Protein AF-A0A9Q1D7H6-F1 (afdb_monomer)

Radius of gyration: 48.76 Å; Cα contacts (8 Å, |Δi|>4): 47; chains: 1; bounding box: 102×79×126 Å

Secondary structure (DSSP, 8-state):
-HHHHHHHHTS-HHHHHHHHH-HHHHHHHHHTSHHHHHHHHHHHHHHHHHHHHHHHHHHHHHHHHHHHHHHHHHHHHHHHHHHHHHHHHHHHHHHH-HHHHHHHHHHHHHHHHHHHHHHHHHHHHHHTT-S-HHHHHHHHHHHHHHHHHHHHHHHHHHHHHS---------------------------------PPPPPPPPPPPPPP---------------------

Solvent-accessible surface area (backbone atoms only — not comparable to full-atom values): 14511 Å² total; per-residue (Å²): 113,69,70,58,57,55,59,59,70,74,54,52,74,68,57,52,52,51,43,71,75,32,64,66,62,43,52,48,56,52,57,72,28,71,72,47,42,52,52,52,51,52,49,52,53,51,51,53,51,52,49,53,51,51,54,52,51,61,66,45,43,64,58,52,52,51,53,52,50,52,52,54,49,52,52,48,56,50,48,56,50,49,53,53,49,52,53,51,46,53,54,45,46,69,73,60,31,66,69,56,53,54,47,49,50,53,52,50,47,53,57,28,53,52,40,48,52,51,47,49,53,52,50,52,37,40,75,74,64,77,45,59,67,75,62,46,54,55,53,47,53,54,46,48,52,51,27,54,53,40,49,55,49,51,55,52,52,48,61,72,67,46,74,84,77,72,84,77,74,72,85,75,80,76,86,82,82,85,80,92,87,85,89,83,86,89,80,82,85,84,89,82,89,86,84,85,85,83,82,86,85,79,81,86,79,86,82,82,90,78,83,90,86,87,85,82,87,86,90,91,83,87,85,88,81,89,86,82,87,132

Structure (mmCIF, N/CA/C/O backbone):
data_AF-A0A9Q1D7H6-F1
#
_entry.id   AF-A0A9Q1D7H6-F1
#
loop_
_atom_site.group_PDB
_atom_site.id
_atom_site.type_symbol
_atom_site.label_atom_id
_atom_site.label_alt_id
_atom_site.label_comp_id
_atom_site.label_asym_id
_atom_site.label_entity_id
_atom_site.label_seq_id
_atom_site.pdbx_PDB_ins_code
_atom_site.Cartn_x
_atom_site.Cartn_y
_atom_site.Cartn_z
_atom_site.occupancy
_atom_site.B_iso_or_equiv
_atom_site.auth_seq_id
_atom_site.auth_comp_id
_atom_site.auth_asym_id
_atom_site.auth_atom_id
_atom_site.pdbx_PDB_model_num
ATOM 1 N N . MET A 1 1 ? -43.586 -18.735 53.194 1.00 56.97 1 MET A N 1
ATOM 2 C CA . MET A 1 1 ? -45.020 -18.835 53.540 1.00 56.97 1 MET A CA 1
ATOM 3 C C . MET A 1 1 ? -45.289 -19.324 54.967 1.00 56.97 1 MET A C 1
ATOM 5 O O . MET A 1 1 ? -45.985 -18.596 55.661 1.00 56.97 1 MET A O 1
ATOM 9 N N . SER A 1 2 ? -44.790 -20.487 55.436 1.00 63.41 2 SER A N 1
ATOM 10 C CA . SER A 1 2 ? -45.187 -21.058 56.757 1.00 63.41 2 SER A CA 1
ATOM 11 C C . SER A 1 2 ? -45.073 -20.061 57.922 1.00 63.41 2 SER A C 1
ATOM 13 O O . SER A 1 2 ? -46.044 -19.832 58.640 1.00 63.41 2 SER A O 1
ATOM 15 N N . GLY A 1 3 ? -43.933 -19.366 58.025 1.00 72.31 3 GLY A N 1
ATOM 16 C CA . GLY A 1 3 ? -43.673 -18.414 59.108 1.00 72.31 3 GLY A CA 1
ATOM 17 C C . GLY A 1 3 ? -44.622 -17.208 59.157 1.00 72.31 3 GLY A C 1
ATOM 18 O O . GLY A 1 3 ? -44.849 -16.664 60.232 1.00 72.31 3 GLY A O 1
ATOM 19 N N . PHE A 1 4 ? -45.231 -16.798 58.036 1.00 80.88 4 PHE A N 1
ATOM 20 C CA . PHE A 1 4 ? -46.226 -15.714 58.039 1.00 80.88 4 PHE A CA 1
ATOM 21 C C . PHE A 1 4 ? -47.557 -16.187 58.635 1.00 80.88 4 PHE A C 1
ATOM 23 O O . PHE A 1 4 ? -48.146 -15.501 59.468 1.00 80.88 4 PHE A O 1
ATOM 30 N N . THR A 1 5 ? -48.002 -17.390 58.262 1.00 81.06 5 THR A N 1
ATOM 31 C CA . THR A 1 5 ? -49.218 -18.009 58.807 1.00 81.06 5 THR A CA 1
ATOM 32 C C . THR A 1 5 ? -49.065 -18.325 60.297 1.00 81.06 5 THR A C 1
ATOM 34 O O . THR A 1 5 ? -49.980 -18.054 61.071 1.00 81.06 5 THR A O 1
ATOM 37 N N . GLU A 1 6 ? -47.895 -18.810 60.722 1.00 82.75 6 GLU A N 1
ATOM 38 C CA . GLU A 1 6 ? -47.560 -19.015 62.138 1.00 82.75 6 GLU A CA 1
ATOM 39 C C . GLU A 1 6 ? -47.593 -17.694 62.925 1.00 82.75 6 GLU A C 1
ATOM 41 O O . GLU A 1 6 ? -48.264 -17.615 63.957 1.00 82.75 6 GLU A O 1
ATOM 46 N N . LYS A 1 7 ? -46.969 -16.625 62.402 1.00 82.00 7 LYS A N 1
ATOM 47 C CA . LYS A 1 7 ? -46.981 -15.286 63.019 1.00 82.00 7 LYS A CA 1
ATOM 48 C C . LYS A 1 7 ? -48.420 -14.770 63.180 1.00 82.00 7 LYS A C 1
ATOM 50 O O . LYS A 1 7 ? -48.791 -14.363 64.280 1.00 82.00 7 LYS A O 1
ATOM 55 N N . LEU A 1 8 ? -49.263 -14.890 62.146 1.00 84.38 8 LEU A N 1
ATOM 56 C CA . LEU A 1 8 ? -50.688 -14.523 62.202 1.00 84.38 8 LEU A CA 1
ATOM 57 C C . LEU A 1 8 ? -51.498 -15.365 63.203 1.00 84.38 8 LEU A C 1
ATOM 59 O O . LEU A 1 8 ? -52.359 -14.824 63.892 1.00 84.38 8 LEU A O 1
ATOM 63 N N . SER A 1 9 ? -51.203 -16.662 63.333 1.00 84.56 9 SER A N 1
ATOM 64 C CA . SER A 1 9 ? -51.926 -17.570 64.239 1.00 84.56 9 SER A CA 1
ATOM 65 C C . SER A 1 9 ? -51.729 -17.279 65.734 1.00 84.56 9 SER A C 1
ATOM 67 O O . SER A 1 9 ? -52.469 -17.808 66.560 1.00 84.56 9 SER A O 1
ATOM 69 N N . SER A 1 10 ? -50.759 -16.426 66.088 1.00 85.56 10 SER A N 1
ATOM 70 C CA . SER A 1 10 ? -50.497 -16.020 67.476 1.00 85.56 10 SER A CA 1
ATOM 71 C C . SER A 1 10 ? -51.302 -14.797 67.947 1.00 85.56 10 SER A C 1
ATOM 73 O O . SER A 1 10 ? -51.284 -14.481 69.137 1.00 85.56 10 SER A O 1
ATOM 75 N N . TYR A 1 11 ? -52.029 -14.121 67.048 1.00 87.19 11 TYR A N 1
ATOM 76 C CA . TYR A 1 11 ? -52.842 -12.945 67.374 1.00 87.19 11 TYR A CA 1
ATOM 77 C C . TYR A 1 11 ? -54.275 -13.301 67.798 1.00 87.19 11 TYR A C 1
ATOM 79 O O . TYR A 1 11 ? -54.864 -14.290 67.363 1.00 87.19 11 TYR A O 1
ATOM 87 N N . THR A 1 12 ? -54.870 -12.451 68.636 1.00 88.81 12 THR A N 1
ATOM 88 C CA . THR A 1 12 ? -56.282 -12.568 69.043 1.00 88.81 12 THR A CA 1
ATOM 89 C C . THR A 1 12 ? -57.233 -11.951 68.010 1.00 88.81 12 THR A C 1
ATOM 91 O O . THR A 1 12 ? -56.849 -11.074 67.241 1.00 88.81 12 THR A O 1
ATOM 94 N N . MET A 1 13 ? -58.505 -12.372 68.005 1.00 84.44 13 MET A N 1
ATOM 95 C CA . MET A 1 13 ? -59.513 -11.943 67.015 1.00 84.44 13 MET A CA 1
ATOM 96 C C . MET A 1 13 ? -59.679 -10.414 66.912 1.00 84.44 13 MET A C 1
ATOM 98 O O . MET A 1 13 ? -59.884 -9.881 65.826 1.00 84.44 13 MET A O 1
ATOM 102 N N . THR A 1 14 ? -59.560 -9.691 68.029 1.00 85.06 14 THR A N 1
ATOM 103 C CA . THR A 1 14 ? -59.600 -8.220 68.054 1.00 85.06 14 THR A CA 1
ATOM 104 C C . THR A 1 14 ? -58.369 -7.594 67.400 1.00 85.06 14 THR A C 1
ATOM 106 O O . THR A 1 14 ? -58.517 -6.641 66.645 1.00 85.06 14 THR A O 1
ATOM 109 N N . GLN A 1 15 ? -57.179 -8.158 67.624 1.00 83.50 15 GLN A N 1
ATOM 110 C CA . GLN A 1 15 ? -55.937 -7.715 66.978 1.00 83.50 15 GLN A CA 1
ATOM 111 C C . GLN A 1 15 ? -55.924 -8.039 65.480 1.00 83.50 15 GLN A C 1
ATOM 113 O O . GLN A 1 15 ? -55.402 -7.258 64.698 1.00 83.50 15 GLN A O 1
ATOM 118 N N . LEU A 1 16 ? -56.516 -9.165 65.069 1.00 84.75 16 LEU A N 1
ATOM 119 C CA . LEU A 1 16 ? -56.667 -9.531 63.656 1.00 84.75 16 LEU A CA 1
ATOM 120 C C . LEU A 1 16 ? -57.622 -8.588 62.912 1.00 84.75 16 LEU A C 1
ATOM 122 O O . LEU A 1 16 ? -57.312 -8.203 61.791 1.00 84.75 16 LEU A O 1
ATOM 126 N N . ASN A 1 17 ? -58.730 -8.172 63.537 1.00 84.38 17 ASN A N 1
ATOM 127 C CA . ASN A 1 17 ? -59.609 -7.139 62.976 1.00 84.38 17 ASN A CA 1
ATOM 128 C C . ASN A 1 17 ? -58.909 -5.770 62.909 1.00 84.38 17 ASN A C 1
ATOM 130 O O . ASN A 1 17 ? -58.996 -5.100 61.887 1.00 84.38 17 ASN A O 1
ATOM 134 N N . GLU A 1 18 ? -58.162 -5.379 63.948 1.00 85.88 18 GLU A N 1
ATOM 135 C CA . GLU A 1 18 ? -57.354 -4.148 63.935 1.00 85.88 18 GLU A CA 1
ATOM 136 C C . GLU A 1 18 ? -56.317 -4.161 62.796 1.00 85.88 18 GLU A C 1
ATOM 138 O O . GLU A 1 18 ? -56.136 -3.161 62.110 1.00 85.88 18 GLU A O 1
ATOM 143 N N . LEU A 1 19 ? -55.683 -5.311 62.540 1.00 84.62 19 LEU A N 1
ATOM 144 C CA . LEU A 1 19 ? -54.737 -5.499 61.436 1.00 84.62 19 LEU A CA 1
ATOM 145 C C . LEU A 1 19 ? -55.391 -5.462 60.043 1.00 84.62 19 LEU A C 1
ATOM 147 O O . LEU A 1 19 ? -54.693 -5.312 59.043 1.00 84.62 19 LEU A O 1
ATOM 151 N N . LEU A 1 20 ? -56.711 -5.649 59.979 1.00 84.44 20 LEU A N 1
ATOM 152 C CA . LEU A 1 20 ? -57.507 -5.607 58.753 1.00 84.44 20 LEU A CA 1
ATOM 153 C C . LEU A 1 20 ? -57.969 -4.182 58.417 1.00 84.44 20 LEU A C 1
ATOM 155 O O . LEU A 1 20 ? -58.195 -3.878 57.249 1.00 84.44 20 LEU A O 1
ATOM 159 N N . GLU A 1 21 ? -58.092 -3.318 59.430 1.00 89.19 21 GLU A N 1
ATOM 160 C CA . GLU A 1 21 ? -58.404 -1.890 59.279 1.00 89.19 21 GLU A CA 1
ATOM 161 C C . GLU A 1 21 ? -57.143 -1.002 59.182 1.00 89.19 21 GLU A C 1
ATOM 163 O O . GLU A 1 21 ? -57.229 0.128 58.705 1.00 89.19 21 GLU A O 1
ATOM 168 N N . ASP A 1 22 ? -55.968 -1.507 59.582 1.00 88.62 22 ASP A N 1
ATOM 169 C CA . ASP A 1 22 ? -54.685 -0.787 59.580 1.00 88.62 22 ASP A CA 1
ATOM 170 C C . ASP A 1 22 ? -53.664 -1.422 58.610 1.00 88.62 22 ASP A C 1
ATOM 172 O O . ASP A 1 22 ? -52.868 -2.305 58.954 1.00 88.62 22 ASP A O 1
ATOM 176 N N . GLU A 1 23 ? -53.683 -0.942 57.364 1.00 86.44 23 GLU A N 1
ATOM 177 C CA . GLU A 1 23 ? -52.820 -1.433 56.282 1.00 86.44 23 GLU A CA 1
ATOM 178 C C . GLU A 1 23 ? -51.322 -1.139 56.525 1.00 86.44 23 GLU A C 1
ATOM 180 O O . GLU A 1 23 ? -50.456 -1.872 56.034 1.00 86.44 23 GLU A O 1
ATOM 185 N N . GLU A 1 24 ? -50.980 -0.119 57.324 1.00 90.06 24 GLU A N 1
ATOM 186 C CA . GLU A 1 24 ? -49.589 0.190 57.682 1.00 90.06 24 GLU A CA 1
ATOM 187 C C . GLU A 1 24 ? -49.018 -0.856 58.650 1.00 90.06 24 GLU A C 1
ATOM 189 O O . GLU A 1 24 ? -47.899 -1.343 58.446 1.00 90.06 24 GLU A O 1
ATOM 194 N N . LYS A 1 25 ? -49.792 -1.276 59.663 1.00 85.12 25 LYS A N 1
ATOM 195 C CA . LYS A 1 25 ? -49.409 -2.388 60.554 1.00 85.12 25 LYS A CA 1
ATOM 196 C C . LYS A 1 25 ? -49.232 -3.694 59.784 1.00 85.12 25 LYS A C 1
ATOM 198 O O . LYS A 1 25 ? -48.261 -4.414 60.035 1.00 85.12 25 LYS A O 1
ATOM 203 N N . LEU A 1 26 ? -50.120 -3.989 58.832 1.00 86.56 26 LEU A N 1
ATOM 204 C CA . LEU A 1 26 ? -50.012 -5.181 57.989 1.00 86.56 26 LEU A CA 1
ATOM 205 C C . LEU A 1 26 ? -48.732 -5.152 57.134 1.00 86.56 26 LEU A C 1
ATOM 207 O O . LEU A 1 26 ? -47.951 -6.106 57.164 1.00 86.56 26 LEU A O 1
ATOM 211 N N . ASN A 1 27 ? -48.466 -4.038 56.440 1.00 87.50 27 ASN A N 1
ATOM 212 C CA . ASN A 1 27 ? -47.240 -3.850 55.654 1.00 87.50 27 ASN A CA 1
ATOM 213 C C . ASN A 1 27 ? -45.974 -3.977 56.510 1.00 87.50 27 ASN A C 1
ATOM 215 O O . ASN A 1 27 ? -44.999 -4.596 56.081 1.00 87.50 27 ASN A O 1
ATOM 219 N N . LYS A 1 28 ? -45.990 -3.454 57.739 1.00 87.44 28 LYS A N 1
ATOM 220 C CA . LYS A 1 28 ? -44.866 -3.573 58.673 1.00 87.44 28 LYS A CA 1
ATOM 221 C C . LYS A 1 28 ? -44.579 -5.028 59.052 1.00 87.44 28 LYS A C 1
ATOM 223 O O . LYS A 1 28 ? -43.431 -5.453 58.989 1.00 87.44 28 LYS A O 1
ATOM 228 N N . ILE A 1 29 ? -45.607 -5.830 59.345 1.00 86.00 29 ILE A N 1
ATOM 229 C CA . ILE A 1 29 ? -45.440 -7.265 59.647 1.00 86.00 29 ILE A CA 1
ATOM 230 C C . ILE A 1 29 ? -44.879 -8.043 58.445 1.00 86.00 29 ILE A C 1
ATOM 232 O O . ILE A 1 29 ? -44.109 -8.987 58.651 1.00 86.00 29 ILE A O 1
ATOM 236 N N . VAL A 1 30 ? -45.232 -7.639 57.218 1.00 87.31 30 VAL A N 1
ATOM 237 C CA . VAL A 1 30 ? -44.703 -8.202 55.963 1.00 87.31 30 VAL A CA 1
ATOM 238 C C . VAL A 1 30 ? -43.252 -7.772 55.705 1.00 87.31 30 VAL A C 1
ATOM 240 O O . VAL A 1 30 ? -42.459 -8.602 55.266 1.00 87.31 30 VAL A O 1
ATOM 243 N N . GLN A 1 31 ? -42.863 -6.528 56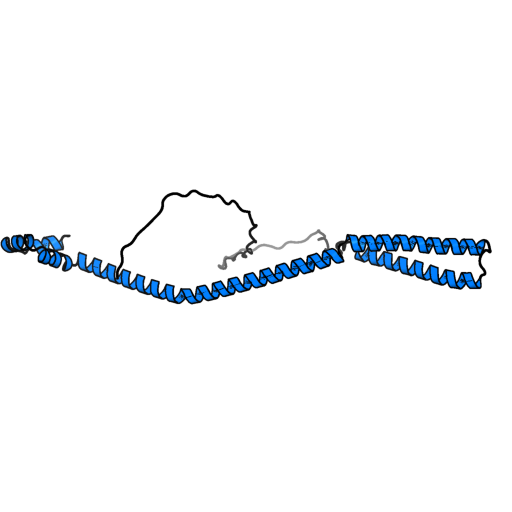.011 1.00 87.31 31 GLN A N 1
ATOM 244 C CA . GLN A 1 31 ? -41.457 -6.084 55.963 1.00 87.31 31 GLN A CA 1
ATOM 245 C C . GLN A 1 31 ? -40.593 -6.756 57.043 1.00 87.31 31 GLN A C 1
ATOM 247 O O . GLN A 1 31 ? -39.441 -7.097 56.784 1.00 87.31 31 GLN A O 1
ATOM 252 N N . ASP A 1 32 ? -41.164 -7.023 58.219 1.00 86.00 32 ASP A N 1
ATOM 253 C CA . ASP A 1 32 ? -40.549 -7.769 59.326 1.00 86.00 32 ASP A CA 1
ATOM 254 C C . ASP A 1 32 ? -40.582 -9.302 59.121 1.00 86.00 32 ASP A C 1
ATOM 256 O O . ASP A 1 32 ? -40.395 -10.071 60.072 1.00 86.00 32 ASP A O 1
ATOM 260 N N . LEU A 1 33 ? -40.893 -9.781 57.912 1.00 89.75 33 LEU A N 1
ATOM 261 C CA . LEU A 1 33 ? -40.826 -11.196 57.557 1.00 89.75 33 LEU A CA 1
ATOM 262 C C . LEU A 1 33 ? -39.440 -11.520 56.987 1.00 89.75 33 LEU A C 1
ATOM 264 O O . LEU A 1 33 ? -38.959 -10.837 56.085 1.00 89.75 33 LEU A O 1
ATOM 268 N N . GLU A 1 34 ? -38.819 -12.594 57.472 1.00 87.69 34 GLU A N 1
ATOM 269 C CA . GLU A 1 34 ? -37.463 -13.004 57.074 1.00 87.69 34 GLU A CA 1
ATOM 270 C C . GLU A 1 34 ? -37.335 -13.246 55.557 1.00 87.69 34 GLU A C 1
ATOM 272 O O . GLU A 1 34 ? -36.344 -12.852 54.947 1.00 87.69 34 GLU A O 1
ATOM 277 N N . GLU A 1 35 ? -38.382 -13.786 54.921 1.00 87.88 35 GLU A N 1
ATOM 278 C CA . GLU A 1 35 ? -38.469 -13.944 53.461 1.00 87.88 35 GLU A CA 1
ATOM 279 C C . GLU A 1 35 ? -38.374 -12.586 52.729 1.00 87.88 35 GLU A C 1
ATOM 281 O O . GLU A 1 35 ? -37.630 -12.453 51.756 1.00 87.88 35 GLU A O 1
ATOM 286 N N . THR A 1 36 ? -39.057 -11.548 53.228 1.00 89.69 36 THR A N 1
ATOM 287 C CA . THR A 1 36 ? -39.024 -10.187 52.663 1.00 89.69 36 THR A CA 1
ATOM 288 C C . THR A 1 36 ? -37.682 -9.503 52.917 1.00 89.69 36 THR A C 1
ATOM 290 O O . THR A 1 36 ? -37.119 -8.894 52.005 1.00 89.69 36 THR A O 1
ATOM 293 N N . GLN A 1 37 ? -37.132 -9.626 54.131 1.00 92.38 37 GLN A N 1
ATOM 294 C CA . GLN A 1 37 ? -35.825 -9.056 54.466 1.00 92.38 37 GLN A CA 1
ATOM 295 C C . GLN A 1 37 ? -34.697 -9.706 53.661 1.00 92.38 37 GLN A C 1
ATOM 297 O O . GLN A 1 37 ? -33.827 -8.992 53.169 1.00 92.38 37 GLN A O 1
ATOM 302 N N . GLY A 1 38 ? -34.731 -11.026 53.456 1.00 93.25 38 GLY A N 1
ATOM 303 C CA . GLY A 1 38 ? -33.763 -11.736 52.618 1.00 93.25 38 GLY A CA 1
ATOM 304 C C . GLY A 1 38 ? -33.790 -11.267 51.160 1.00 93.25 38 GLY A C 1
ATOM 305 O O . GLY A 1 38 ? -32.737 -11.022 50.569 1.00 93.25 38 GLY A O 1
ATOM 306 N N . VAL A 1 39 ? -34.982 -11.052 50.591 1.00 93.81 39 VAL A N 1
ATOM 307 C CA . VAL A 1 39 ? -35.135 -10.478 49.240 1.00 93.81 39 VAL A CA 1
ATOM 308 C C . VAL A 1 39 ? -34.629 -9.033 49.182 1.00 93.81 39 VAL A C 1
ATOM 310 O O . VAL A 1 39 ? -33.920 -8.677 48.240 1.00 93.81 39 VAL A O 1
ATOM 313 N N . GLN A 1 40 ? -34.931 -8.203 50.184 1.00 93.69 40 GLN A N 1
ATOM 314 C CA . GLN A 1 40 ? -34.476 -6.809 50.226 1.00 93.69 40 GLN A CA 1
ATOM 315 C C . GLN A 1 40 ? -32.946 -6.710 50.389 1.00 93.69 40 GLN A C 1
ATOM 317 O O . GLN A 1 40 ? -32.309 -5.972 49.642 1.00 93.69 40 GLN A O 1
ATOM 322 N N . GLN A 1 41 ? -32.333 -7.527 51.253 1.00 95.56 41 GLN A N 1
ATOM 323 C CA . GLN A 1 41 ? -30.872 -7.633 51.369 1.00 95.56 41 GLN A CA 1
ATOM 324 C C . GLN A 1 41 ? -30.229 -8.128 50.064 1.00 95.56 41 GLN A C 1
ATOM 326 O O . GLN A 1 41 ? -29.225 -7.572 49.621 1.00 95.56 41 GLN A O 1
ATOM 331 N N . SER A 1 42 ? -30.816 -9.135 49.407 1.00 95.88 42 SER A N 1
ATOM 332 C CA . SER A 1 42 ? -30.335 -9.637 48.112 1.00 95.88 42 SER A CA 1
ATOM 333 C C . SER A 1 42 ? -30.374 -8.550 47.031 1.00 95.88 42 SER A C 1
ATOM 335 O O . SER A 1 42 ? -29.384 -8.340 46.328 1.00 95.88 42 SER A O 1
ATOM 337 N N . LYS A 1 43 ? -31.477 -7.795 46.952 1.00 97.56 43 LYS A N 1
ATOM 338 C CA . LYS A 1 43 ? -31.616 -6.619 46.084 1.00 97.56 43 LYS A CA 1
ATOM 339 C C . LYS A 1 43 ? -30.537 -5.575 46.373 1.00 97.56 43 LYS A C 1
ATOM 341 O O . LYS A 1 43 ? -29.916 -5.095 45.429 1.00 97.56 43 LYS A O 1
ATOM 346 N N . ASP A 1 44 ? -30.283 -5.244 47.636 1.00 97.06 44 ASP A N 1
ATOM 347 C CA . ASP A 1 44 ? -29.301 -4.216 47.998 1.00 97.06 44 ASP A CA 1
ATOM 348 C C . ASP A 1 44 ? -27.861 -4.652 47.679 1.00 97.06 44 ASP A C 1
ATOM 350 O O . ASP A 1 44 ? -27.081 -3.853 47.157 1.00 97.06 44 ASP A O 1
ATOM 354 N N . VAL A 1 45 ? -27.527 -5.935 47.868 1.00 97.38 45 VAL A N 1
ATOM 355 C CA . VAL A 1 45 ? -26.250 -6.526 47.424 1.00 97.38 45 VAL A CA 1
ATOM 356 C C . VAL A 1 45 ? -26.098 -6.449 45.900 1.00 97.38 45 VAL A C 1
ATOM 358 O O . VAL A 1 45 ? -25.044 -6.043 45.406 1.00 97.38 45 VAL A O 1
ATOM 361 N N . VAL A 1 46 ? -27.143 -6.791 45.137 1.00 97.81 46 VAL A N 1
ATOM 362 C CA . VAL A 1 46 ? -27.119 -6.721 43.664 1.00 97.81 46 VAL A CA 1
ATOM 363 C C . VAL A 1 46 ? -27.018 -5.275 43.171 1.00 97.81 46 VAL A C 1
ATOM 365 O O . VAL A 1 46 ? -26.245 -5.006 42.251 1.00 97.81 46 VAL A O 1
ATOM 368 N N . LEU A 1 47 ? -27.733 -4.330 43.789 1.00 98.06 47 LEU A N 1
ATOM 369 C CA . LEU A 1 47 ? -27.650 -2.905 43.457 1.00 98.06 47 LEU A CA 1
ATOM 370 C C . LEU A 1 47 ? -26.263 -2.329 43.768 1.00 98.06 47 LEU A C 1
ATOM 372 O O . LEU A 1 47 ? -25.708 -1.614 42.936 1.00 98.06 47 LEU A O 1
ATOM 376 N N . ALA A 1 48 ? -25.669 -2.674 44.914 1.00 97.56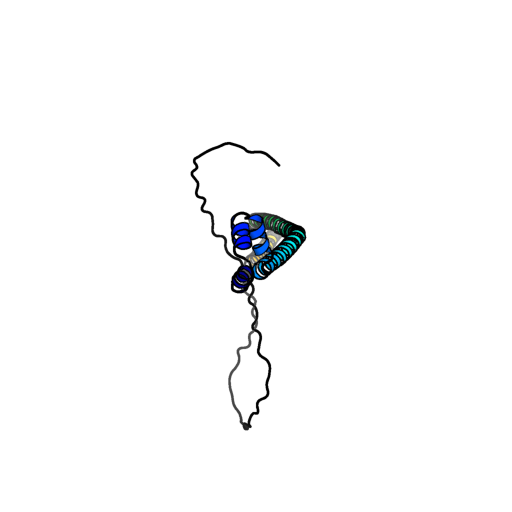 48 ALA A N 1
ATOM 377 C CA . ALA A 1 48 ? -24.308 -2.269 45.260 1.00 97.56 48 ALA A CA 1
ATOM 378 C C . ALA A 1 48 ? -23.270 -2.842 44.277 1.00 97.56 48 ALA A C 1
ATOM 380 O O . ALA A 1 48 ? -22.394 -2.112 43.808 1.00 97.56 48 ALA A O 1
ATOM 381 N N . GLY A 1 49 ? -23.400 -4.121 43.905 1.00 97.81 49 GLY A N 1
ATOM 382 C CA . GLY A 1 49 ? -22.540 -4.765 42.910 1.00 97.81 49 GLY A CA 1
ATOM 383 C C . GLY A 1 49 ? -22.672 -4.145 41.515 1.00 97.81 49 GLY A C 1
ATOM 384 O O . GLY A 1 49 ? -21.666 -3.833 40.880 1.00 97.81 49 GLY A O 1
ATOM 385 N N . ASN A 1 50 ? -23.903 -3.897 41.056 1.00 97.75 50 ASN A N 1
ATOM 386 C CA . ASN A 1 50 ? -24.165 -3.248 39.770 1.00 97.75 50 ASN A CA 1
ATOM 387 C C . ASN A 1 50 ? -23.611 -1.816 39.737 1.00 97.75 50 ASN A C 1
ATOM 389 O O . ASN A 1 50 ? -22.954 -1.442 38.767 1.00 97.75 50 ASN A O 1
ATOM 393 N N . ARG A 1 51 ? -23.795 -1.052 40.822 1.00 97.94 51 ARG A N 1
ATOM 394 C CA . ARG A 1 51 ? -23.238 0.296 40.978 1.00 97.94 51 ARG A CA 1
ATOM 395 C C . ARG A 1 51 ? -21.713 0.292 40.904 1.00 97.94 51 ARG A C 1
ATOM 397 O O . ARG A 1 51 ? -21.152 1.052 40.123 1.00 97.94 51 ARG A O 1
ATOM 404 N N . SER A 1 52 ? -21.051 -0.593 41.652 1.00 97.62 52 SER A N 1
ATOM 405 C CA . SER A 1 52 ? -19.589 -0.713 41.628 1.00 97.62 52 SER A CA 1
ATOM 406 C C . SER A 1 52 ? -19.066 -1.079 40.233 1.00 97.62 52 SER A C 1
ATOM 408 O O . SER A 1 52 ? -18.093 -0.490 39.765 1.00 97.62 52 SER A O 1
ATOM 410 N N . LEU A 1 53 ? -19.747 -1.988 39.525 1.00 98.12 53 LEU A N 1
ATOM 411 C CA . LEU A 1 53 ? -19.391 -2.359 38.154 1.00 98.12 53 LEU A CA 1
ATOM 412 C C . LEU A 1 53 ? -19.613 -1.204 37.161 1.00 98.12 53 LEU A C 1
ATOM 414 O O . LEU A 1 53 ? -18.784 -0.985 36.280 1.00 98.12 53 LEU A O 1
ATOM 418 N N . ALA A 1 54 ? -20.699 -0.441 37.305 1.00 97.81 54 ALA A N 1
ATOM 419 C CA . ALA A 1 54 ? -20.960 0.745 36.493 1.00 97.81 54 ALA A CA 1
ATOM 420 C C . ALA A 1 54 ? -19.898 1.835 36.721 1.00 97.81 54 ALA A C 1
ATOM 422 O O . ALA A 1 54 ? -19.375 2.390 35.756 1.00 97.81 54 ALA A O 1
ATOM 423 N N . GLU A 1 55 ? -19.518 2.087 37.976 1.00 97.06 55 GLU A N 1
ATOM 424 C CA . GLU A 1 55 ? -18.444 3.017 38.341 1.00 97.06 55 GLU A CA 1
ATOM 425 C C . GLU A 1 55 ? -17.085 2.563 37.768 1.00 97.06 55 GLU A C 1
ATOM 427 O O . GLU A 1 55 ? -16.376 3.370 37.167 1.00 97.06 55 GLU A O 1
ATOM 432 N N . GLN A 1 56 ? -16.746 1.269 37.836 1.00 97.56 56 GLN A N 1
ATOM 433 C CA . GLN A 1 56 ? -15.538 0.727 37.193 1.00 97.56 56 GLN A CA 1
ATOM 434 C C . GLN A 1 56 ? -15.562 0.868 35.662 1.00 97.56 56 GLN A C 1
ATOM 436 O O . GLN A 1 56 ? -14.566 1.284 35.070 1.00 97.56 56 GLN A O 1
ATOM 441 N N . ASN A 1 57 ? -16.693 0.583 35.011 1.00 97.25 57 ASN A N 1
ATOM 442 C CA . ASN A 1 57 ? -16.839 0.745 33.562 1.00 97.25 57 ASN A CA 1
ATOM 443 C C . ASN A 1 57 ? -16.658 2.212 33.130 1.00 97.25 57 ASN A C 1
ATOM 445 O O . ASN A 1 57 ? -15.960 2.480 32.150 1.00 97.25 57 ASN A O 1
ATOM 449 N N . LEU A 1 58 ? -17.216 3.161 33.890 1.00 97.06 58 LEU A N 1
ATOM 450 C CA . LEU A 1 58 ? -17.041 4.600 33.658 1.00 97.06 58 LEU A CA 1
ATOM 451 C C . LEU A 1 58 ? -15.577 5.046 33.817 1.00 97.06 58 LEU A C 1
ATOM 453 O O . LEU A 1 58 ? -15.118 5.897 33.059 1.00 97.06 58 LEU A O 1
ATOM 457 N N . LEU A 1 59 ? -14.821 4.452 34.748 1.00 97.06 59 LEU A N 1
ATOM 458 C CA . LEU A 1 59 ? -13.384 4.718 34.913 1.00 97.06 59 LEU A CA 1
ATOM 459 C C . LEU A 1 59 ? -12.527 4.144 33.771 1.00 97.06 59 LEU A C 1
ATOM 461 O O . LEU A 1 59 ? -11.497 4.725 33.426 1.00 97.06 59 LEU A O 1
ATOM 465 N N . LEU A 1 60 ? -12.938 3.027 33.163 1.00 97.69 60 LEU A N 1
ATOM 466 C CA . LEU A 1 60 ? -12.237 2.417 32.024 1.00 97.69 60 LEU A CA 1
ATOM 467 C C . LEU A 1 60 ? -12.495 3.153 30.702 1.00 97.69 60 LEU A C 1
ATOM 469 O O . LEU A 1 60 ? -11.593 3.240 29.863 1.00 97.69 60 LEU A O 1
ATOM 473 N N . GLN A 1 61 ? -13.697 3.708 30.525 1.00 97.38 61 GLN A N 1
ATOM 474 C CA . GLN A 1 61 ? -14.115 4.408 29.311 1.00 97.38 61 GLN A CA 1
ATOM 475 C C . GLN A 1 61 ? -13.104 5.454 28.782 1.00 97.38 61 GLN A C 1
ATOM 477 O O . GLN A 1 61 ? -12.726 5.332 27.616 1.00 97.38 61 GLN A O 1
ATOM 482 N N . PRO A 1 62 ? -12.581 6.424 29.567 1.00 97.06 62 PRO A N 1
ATOM 483 C CA . PRO A 1 62 ? -11.634 7.420 29.050 1.00 97.06 62 PRO A CA 1
ATOM 484 C C . PRO A 1 62 ? -10.314 6.814 28.548 1.00 97.06 62 PRO A C 1
ATOM 486 O O . PRO A 1 62 ? -9.719 7.338 27.607 1.00 97.06 62 PRO A O 1
ATOM 489 N N . SER A 1 63 ? -9.862 5.699 29.132 1.00 97.19 63 SER A N 1
ATOM 490 C CA . SER A 1 63 ? -8.661 4.986 28.676 1.00 97.19 63 SER A CA 1
ATOM 491 C C . SER A 1 63 ? -8.907 4.284 27.335 1.00 97.19 63 SER A C 1
ATOM 493 O O . SER A 1 63 ? -8.105 4.403 26.406 1.00 97.19 63 SER A O 1
ATOM 495 N N . LEU A 1 64 ? -10.060 3.618 27.199 1.00 97.94 64 LEU A N 1
ATOM 496 C CA . LEU A 1 64 ? -10.477 2.969 25.954 1.00 97.94 64 LEU A CA 1
ATOM 497 C C . LEU A 1 64 ? -10.702 3.987 24.830 1.00 97.94 64 LEU A C 1
ATOM 499 O O . LEU A 1 64 ? -10.236 3.771 23.711 1.00 97.94 64 LEU A O 1
ATOM 503 N N . ASP A 1 65 ? -11.351 5.117 25.120 1.00 97.88 65 ASP A N 1
ATOM 504 C CA . ASP A 1 65 ? -11.562 6.194 24.151 1.00 97.88 65 ASP A CA 1
ATOM 505 C C . ASP A 1 65 ? -10.232 6.834 23.719 1.00 97.88 65 ASP A C 1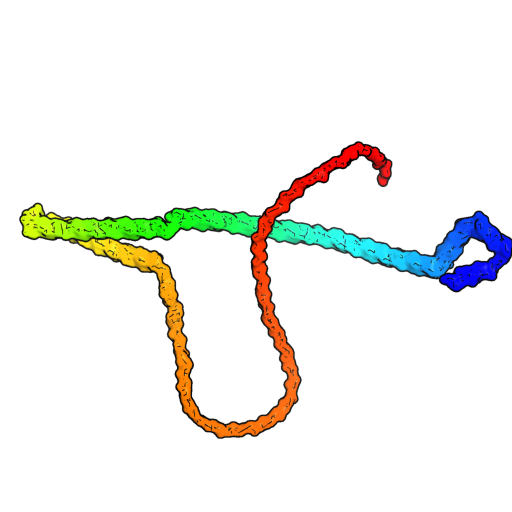
ATOM 507 O O . ASP A 1 65 ? -10.037 7.089 22.529 1.00 97.88 65 ASP A O 1
ATOM 511 N N . LEU A 1 66 ? -9.271 7.026 24.632 1.00 98.06 66 LEU A N 1
ATOM 512 C CA . LEU A 1 66 ? -7.923 7.491 24.283 1.00 98.06 66 LEU A CA 1
ATOM 513 C C . LEU A 1 66 ? -7.213 6.510 23.334 1.00 98.06 66 LEU A C 1
ATOM 515 O O . LEU A 1 66 ? -6.736 6.921 22.274 1.00 98.06 66 LEU A O 1
ATOM 519 N N . GLN A 1 67 ? -7.190 5.217 23.671 1.00 98.12 67 GLN A N 1
ATOM 520 C CA . GLN A 1 67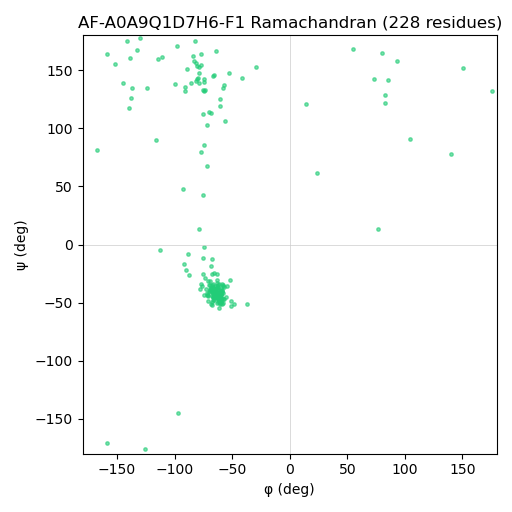 ? -6.559 4.180 22.844 1.00 98.12 67 GLN A CA 1
ATOM 521 C C . GLN A 1 67 ? -7.228 4.052 21.468 1.00 98.12 67 GLN A C 1
ATOM 523 O O . GLN A 1 67 ? -6.543 3.984 20.446 1.00 98.12 67 GLN A O 1
ATOM 528 N N . LYS A 1 68 ? -8.564 4.087 21.417 1.00 98.50 68 LYS A N 1
ATOM 529 C CA . LYS A 1 68 ? -9.359 4.086 20.180 1.00 98.50 68 LYS A CA 1
ATOM 530 C C . LYS A 1 68 ? -9.053 5.305 19.307 1.00 98.50 68 LYS A C 1
ATOM 532 O O . LYS A 1 68 ? -8.891 5.163 18.092 1.00 98.50 68 LYS A O 1
ATOM 537 N N . ASN A 1 69 ? -8.941 6.491 19.904 1.00 98.25 69 ASN A N 1
ATOM 538 C CA . ASN A 1 69 ? -8.596 7.721 19.192 1.00 98.25 69 ASN A CA 1
ATOM 539 C C . ASN A 1 69 ? -7.164 7.683 18.641 1.00 98.25 69 ASN A C 1
ATOM 541 O O . ASN A 1 69 ? -6.947 8.060 17.486 1.00 98.25 69 ASN A O 1
ATOM 545 N N . GLU A 1 70 ? -6.195 7.181 19.412 1.00 98.31 70 GLU A N 1
ATOM 546 C CA . GLU A 1 70 ? -4.824 7.017 18.926 1.00 98.31 70 GLU A CA 1
ATOM 547 C C . GLU A 1 70 ? -4.735 5.972 17.805 1.00 98.31 70 GLU A C 1
ATOM 549 O O . GLU A 1 70 ? -4.127 6.247 16.770 1.00 98.31 70 GLU A O 1
ATOM 554 N N . LEU A 1 71 ? -5.404 4.825 17.941 1.00 98.38 71 LEU A N 1
ATOM 555 C CA . LEU A 1 71 ? -5.490 3.810 16.889 1.00 98.38 71 LEU A CA 1
ATOM 556 C C . LEU A 1 71 ? -6.093 4.393 15.599 1.00 98.38 71 LEU A C 1
ATOM 558 O O . LEU A 1 71 ? -5.521 4.247 14.520 1.00 98.38 71 LEU A O 1
ATOM 562 N N . THR A 1 72 ? -7.195 5.137 15.715 1.00 98.38 72 THR A N 1
ATOM 563 C CA . THR A 1 72 ? -7.853 5.821 14.586 1.00 98.38 72 THR A CA 1
ATOM 564 C C . THR A 1 72 ? -6.940 6.872 13.942 1.00 98.38 72 THR A C 1
ATOM 566 O O . THR A 1 72 ? -6.936 7.041 12.722 1.00 98.38 72 THR A O 1
ATOM 569 N N . LYS A 1 73 ? -6.126 7.583 14.734 1.00 98.38 73 LYS A N 1
ATOM 570 C CA . LYS A 1 73 ? -5.102 8.504 14.218 1.00 98.38 73 LYS A CA 1
ATOM 571 C C . LYS A 1 73 ? -4.011 7.752 13.449 1.00 98.38 73 LYS A C 1
ATOM 573 O O . LYS A 1 73 ? -3.683 8.161 12.341 1.00 98.38 73 LYS A O 1
ATOM 578 N N . ARG A 1 74 ? -3.493 6.642 13.992 1.00 98.31 74 ARG A N 1
ATOM 579 C CA . ARG A 1 74 ? -2.462 5.807 13.344 1.00 98.31 74 ARG A CA 1
ATOM 580 C C . ARG A 1 74 ? -2.958 5.257 12.001 1.00 98.31 74 ARG A C 1
ATOM 582 O O . ARG A 1 74 ? -2.227 5.346 11.019 1.00 98.31 74 ARG A O 1
ATOM 589 N N . TYR A 1 75 ? -4.201 4.768 11.937 1.00 98.62 75 TYR A N 1
ATOM 590 C CA . TYR A 1 75 ? -4.816 4.303 10.687 1.00 98.62 75 TYR A CA 1
ATOM 591 C C . TYR A 1 75 ? -4.968 5.416 9.643 1.00 98.62 75 TYR A C 1
ATOM 593 O O . TYR A 1 75 ? -4.627 5.186 8.487 1.00 98.62 75 TYR A O 1
ATOM 601 N N . ARG A 1 76 ? -5.402 6.625 10.032 1.00 98.38 76 ARG A N 1
ATOM 602 C CA . ARG A 1 76 ? -5.479 7.765 9.098 1.00 98.38 76 ARG A CA 1
ATOM 603 C C . ARG A 1 76 ? -4.110 8.161 8.550 1.00 98.38 76 ARG A C 1
ATOM 605 O O . ARG A 1 76 ? -3.960 8.240 7.339 1.00 98.38 76 ARG A O 1
ATOM 612 N N . CYS A 1 77 ? -3.092 8.292 9.402 1.00 97.94 77 CYS A N 1
ATOM 613 C CA . CYS A 1 77 ? -1.735 8.595 8.936 1.00 97.94 77 CYS A CA 1
ATOM 614 C C . CYS A 1 77 ? -1.164 7.493 8.022 1.00 97.94 77 CYS A C 1
ATOM 616 O O . CYS A 1 77 ? -0.439 7.796 7.078 1.00 97.94 77 CYS A O 1
ATOM 618 N N . LEU A 1 78 ? -1.494 6.218 8.271 1.00 98.31 78 LEU A N 1
ATOM 619 C CA . LEU A 1 78 ? -1.124 5.113 7.383 1.00 98.31 78 LEU A CA 1
ATOM 620 C C . LEU A 1 78 ? -1.838 5.210 6.026 1.00 98.31 78 LEU A C 1
ATOM 622 O O . LEU A 1 78 ? -1.201 4.991 4.998 1.00 98.31 78 LEU A O 1
ATOM 626 N N . GLN A 1 79 ? -3.128 5.552 6.016 1.00 98.25 79 GLN A N 1
ATOM 627 C CA . GLN A 1 79 ? -3.902 5.758 4.793 1.00 98.25 79 GLN A CA 1
ATOM 628 C C . GLN A 1 79 ? -3.348 6.933 3.972 1.00 98.25 79 GLN A C 1
ATOM 630 O O . GLN A 1 79 ? -3.037 6.748 2.801 1.00 98.25 79 GLN A O 1
ATOM 635 N N . GLU A 1 80 ? -3.141 8.098 4.590 1.00 98.25 80 GLU A N 1
ATOM 636 C CA . GLU A 1 80 ? -2.536 9.283 3.960 1.00 98.25 80 GLU A CA 1
ATOM 637 C C . GLU A 1 80 ? -1.158 8.954 3.354 1.00 98.25 80 GLU A C 1
ATOM 639 O O . GLU A 1 80 ? -0.861 9.302 2.207 1.00 98.25 80 GLU A O 1
ATOM 644 N N . LEU A 1 81 ? -0.319 8.221 4.098 1.00 98.19 81 LEU A N 1
ATOM 645 C CA . LEU A 1 81 ? 0.987 7.775 3.615 1.00 98.19 81 LEU A CA 1
ATOM 646 C C . LEU A 1 81 ? 0.853 6.811 2.427 1.00 98.19 81 LEU A C 1
ATOM 648 O O . LEU A 1 81 ? 1.568 6.974 1.438 1.00 98.19 81 LEU A O 1
ATOM 652 N N . PHE A 1 82 ? -0.067 5.847 2.489 1.00 98.12 82 PHE A N 1
ATOM 653 C CA . PHE A 1 82 ? -0.321 4.898 1.405 1.00 98.12 82 PHE A CA 1
ATOM 654 C C . PHE A 1 82 ? -0.846 5.589 0.139 1.00 98.12 82 PHE A C 1
ATOM 656 O O . PHE A 1 82 ? -0.350 5.317 -0.952 1.00 98.12 82 PHE A O 1
ATOM 663 N N . GLU A 1 83 ? -1.780 6.531 0.268 1.00 98.06 83 GLU A N 1
ATOM 664 C CA . GLU A 1 83 ? -2.290 7.343 -0.841 1.00 98.06 83 GLU A CA 1
ATOM 665 C C . GLU A 1 83 ? -1.169 8.183 -1.473 1.00 98.06 83 GLU A C 1
ATOM 667 O O . GLU A 1 83 ? -1.000 8.175 -2.695 1.00 98.06 83 GLU A O 1
ATOM 672 N N . SER A 1 84 ? -0.321 8.823 -0.656 1.00 97.50 84 SER A N 1
ATOM 673 C CA . SER A 1 84 ? 0.843 9.577 -1.145 1.00 97.50 84 SER A CA 1
ATOM 674 C C . SER A 1 84 ? 1.873 8.689 -1.861 1.00 97.50 84 SER A C 1
ATOM 676 O O . SER A 1 84 ? 2.426 9.080 -2.894 1.00 97.50 84 SER A O 1
ATOM 678 N N . PHE A 1 85 ? 2.097 7.467 -1.363 1.00 97.75 85 PHE A N 1
ATOM 679 C CA . PHE A 1 85 ? 2.961 6.470 -1.991 1.00 97.75 85 PHE A CA 1
ATOM 680 C C . PHE A 1 85 ? 2.388 6.017 -3.336 1.00 97.75 85 PHE A C 1
ATOM 682 O O . PHE A 1 85 ? 3.109 6.027 -4.332 1.00 97.75 85 PHE A O 1
ATOM 689 N N . GLN A 1 86 ? 1.097 5.682 -3.390 1.00 97.12 86 GLN A N 1
ATOM 690 C CA . GLN A 1 86 ? 0.414 5.250 -4.610 1.00 97.12 86 GLN A CA 1
ATOM 691 C C . GLN A 1 86 ? 0.403 6.353 -5.674 1.00 97.12 86 GLN A C 1
ATOM 693 O O . GLN A 1 86 ? 0.696 6.078 -6.838 1.00 97.12 86 GLN A O 1
ATOM 698 N N . LEU A 1 87 ? 0.166 7.611 -5.286 1.00 96.69 87 LEU A N 1
ATOM 699 C CA . LEU A 1 87 ? 0.267 8.764 -6.184 1.00 96.69 87 LEU A CA 1
ATOM 700 C C . LEU A 1 87 ? 1.695 8.939 -6.721 1.00 96.69 87 LEU A C 1
ATOM 702 O O . LEU A 1 87 ? 1.893 9.143 -7.923 1.00 96.69 87 LEU A O 1
ATOM 706 N N . ARG A 1 88 ? 2.711 8.826 -5.854 1.00 95.25 88 ARG A N 1
ATOM 707 C CA . ARG A 1 88 ? 4.120 8.939 -6.257 1.00 95.25 88 ARG A CA 1
ATOM 708 C C . ARG A 1 88 ? 4.542 7.792 -7.174 1.00 95.25 88 ARG A C 1
ATOM 710 O O . ARG A 1 88 ? 5.236 8.048 -8.156 1.00 95.25 88 ARG A O 1
ATOM 717 N N . LYS A 1 89 ? 4.087 6.569 -6.889 1.00 93.25 89 LYS A N 1
ATOM 718 C CA . LYS A 1 89 ? 4.280 5.388 -7.734 1.00 93.25 89 LYS A CA 1
ATOM 719 C C . LYS A 1 89 ? 3.631 5.600 -9.100 1.00 93.25 89 LYS A C 1
ATOM 721 O O . LYS A 1 89 ? 4.340 5.576 -10.091 1.00 93.25 89 LYS A O 1
ATOM 726 N N . SER A 1 90 ? 2.342 5.939 -9.160 1.00 90.44 90 SER A N 1
ATOM 727 C CA . SER A 1 90 ? 1.643 6.213 -10.425 1.00 90.44 90 SER A CA 1
ATOM 728 C C . SER A 1 90 ? 2.292 7.346 -11.230 1.00 90.44 90 SER A C 1
ATOM 730 O O . SER A 1 90 ? 2.327 7.283 -12.456 1.00 90.44 90 SER A O 1
ATOM 732 N N . THR A 1 91 ? 2.839 8.369 -10.565 1.00 89.50 91 THR A N 1
ATOM 733 C CA . THR A 1 91 ? 3.589 9.453 -11.223 1.00 89.50 91 THR A CA 1
ATOM 734 C C . THR A 1 91 ? 4.912 8.957 -11.816 1.00 89.50 91 THR A C 1
ATOM 736 O O . THR A 1 91 ? 5.324 9.425 -12.877 1.00 89.50 91 THR A O 1
ATOM 739 N N . LEU A 1 92 ? 5.597 8.035 -11.135 1.00 87.50 92 LEU A N 1
ATOM 740 C CA . LEU A 1 92 ? 6.826 7.408 -11.618 1.00 87.50 92 LEU A CA 1
ATOM 741 C C . LEU A 1 92 ? 6.513 6.453 -12.776 1.00 87.50 92 LEU A C 1
ATOM 743 O O . LEU A 1 92 ? 7.117 6.591 -13.834 1.00 87.50 92 LEU A O 1
ATOM 747 N N . ASP A 1 93 ? 5.514 5.587 -12.619 1.00 84.81 93 ASP A N 1
ATOM 748 C CA . ASP A 1 93 ? 5.049 4.634 -13.630 1.00 84.81 93 ASP A CA 1
ATOM 749 C C . ASP A 1 93 ? 4.542 5.351 -14.896 1.00 84.81 93 ASP A C 1
ATOM 751 O O . ASP A 1 93 ? 4.778 4.878 -16.000 1.00 84.81 93 ASP A O 1
ATOM 755 N N . HIS A 1 94 ? 3.931 6.539 -14.792 1.00 82.62 94 HIS A N 1
ATOM 756 C CA . HIS A 1 94 ? 3.606 7.350 -15.975 1.00 82.62 94 HIS A CA 1
ATOM 757 C C . HIS A 1 94 ? 4.871 7.916 -16.655 1.00 82.62 94 HIS A C 1
ATOM 759 O O . HIS A 1 94 ? 4.937 7.979 -17.883 1.00 82.62 94 HIS A O 1
ATOM 765 N N . LYS A 1 95 ? 5.883 8.344 -15.890 1.00 78.56 95 LYS A N 1
ATOM 766 C CA . LYS A 1 95 ? 7.121 8.935 -16.438 1.00 78.56 95 LYS A CA 1
ATOM 767 C C . LYS A 1 95 ? 8.083 7.898 -17.032 1.00 78.56 95 LYS A C 1
ATOM 769 O O . LYS A 1 95 ? 8.769 8.208 -18.002 1.00 78.56 95 LYS A O 1
ATOM 774 N N . LEU A 1 96 ? 8.157 6.706 -16.439 1.00 70.06 96 LEU A N 1
ATOM 775 C CA . LEU A 1 96 ? 9.096 5.630 -16.790 1.00 70.06 96 LEU A CA 1
ATOM 776 C C . LEU A 1 96 ? 8.433 4.385 -17.398 1.00 70.06 96 LEU A C 1
ATOM 778 O O . LEU A 1 96 ? 9.156 3.462 -17.765 1.00 70.06 96 LEU A O 1
ATOM 782 N N . GLY A 1 97 ? 7.101 4.324 -17.474 1.00 69.56 97 GLY A N 1
ATOM 783 C CA . GLY A 1 97 ? 6.364 3.110 -17.837 1.00 69.56 97 GLY A CA 1
ATOM 784 C C . GLY A 1 97 ? 6.847 2.478 -19.138 1.00 69.56 97 GLY A C 1
ATOM 785 O O . GLY A 1 97 ? 7.258 3.204 -20.040 1.00 69.56 97 GLY A O 1
ATOM 786 N N . SER A 1 98 ? 6.777 1.141 -19.222 1.00 62.72 98 SER A N 1
ATOM 787 C CA . SER A 1 98 ? 7.433 0.303 -20.249 1.00 62.72 98 SER A CA 1
ATOM 788 C C . SER A 1 98 ? 7.445 0.935 -21.641 1.00 62.72 98 SER A C 1
ATOM 790 O O . SER A 1 98 ? 8.515 1.149 -22.199 1.00 62.72 98 SER A O 1
ATOM 792 N N . GLY A 1 99 ? 6.284 1.392 -22.130 1.00 70.38 99 GLY A N 1
ATOM 793 C CA . GLY A 1 99 ? 6.149 2.037 -23.439 1.00 70.38 99 GLY A CA 1
ATOM 794 C C . GLY A 1 99 ? 7.111 3.206 -23.702 1.00 70.38 99 GLY A C 1
ATOM 795 O O . GLY A 1 99 ? 7.522 3.385 -24.841 1.00 70.38 99 GLY A O 1
ATOM 796 N N . SER A 1 100 ? 7.532 3.967 -22.688 1.00 81.56 100 SER A N 1
ATOM 797 C CA . SER A 1 100 ? 8.570 5.006 -22.790 1.00 81.56 100 SER A CA 1
ATOM 798 C C . SER A 1 100 ? 9.953 4.409 -23.086 1.00 81.56 100 SER A C 1
ATOM 800 O O . SER A 1 100 ? 10.664 4.878 -23.976 1.00 81.56 100 SER A O 1
ATOM 802 N N . MET A 1 101 ? 10.320 3.331 -22.387 1.00 85.69 101 MET A N 1
ATOM 803 C CA . MET A 1 101 ? 11.614 2.661 -22.536 1.00 85.69 101 MET A CA 1
ATOM 804 C C . MET A 1 101 ? 11.666 1.773 -23.792 1.00 85.69 101 MET A C 1
ATOM 806 O O . MET A 1 101 ? 12.665 1.799 -24.510 1.00 85.69 101 MET A O 1
ATOM 810 N N . ASP A 1 102 ? 10.568 1.089 -24.121 1.00 88.44 102 ASP A N 1
ATOM 811 C CA . ASP A 1 102 ? 10.381 0.345 -25.372 1.00 88.44 102 ASP A CA 1
ATOM 812 C C . ASP A 1 102 ? 10.419 1.283 -26.593 1.00 88.44 102 ASP A C 1
ATOM 814 O O . ASP A 1 102 ? 11.108 1.006 -27.578 1.00 88.44 102 ASP A O 1
ATOM 818 N N . THR A 1 103 ? 9.756 2.447 -26.516 1.00 90.75 103 THR A N 1
ATOM 819 C CA . THR A 1 103 ? 9.825 3.483 -27.565 1.00 90.75 103 THR A CA 1
ATOM 820 C C . THR A 1 103 ? 11.239 4.043 -27.697 1.00 90.75 103 THR A C 1
ATOM 822 O O . THR A 1 103 ? 11.730 4.196 -28.814 1.00 90.75 103 THR A O 1
ATOM 825 N N . LEU A 1 104 ? 11.935 4.312 -26.585 1.00 91.50 104 LEU A N 1
ATOM 826 C CA . LEU A 1 104 ? 13.330 4.757 -26.615 1.00 91.50 104 LEU A CA 1
ATOM 827 C C . LEU A 1 104 ? 14.242 3.715 -27.277 1.00 91.50 104 LEU A C 1
ATOM 829 O O . LEU A 1 104 ? 15.100 4.083 -28.081 1.00 91.50 104 LEU A O 1
ATOM 833 N N . LEU A 1 105 ? 14.042 2.428 -26.983 1.00 93.56 105 LEU A N 1
ATOM 834 C CA . LEU A 1 105 ? 14.775 1.340 -27.620 1.00 93.56 105 LEU A CA 1
ATOM 835 C C . LEU A 1 105 ? 14.496 1.283 -29.131 1.00 93.56 105 LEU A C 1
ATOM 837 O O . LEU A 1 105 ? 15.442 1.180 -29.911 1.00 93.56 105 LEU A O 1
ATOM 841 N N . ALA A 1 106 ? 13.235 1.389 -29.556 1.00 94.44 106 ALA A N 1
ATOM 842 C CA . ALA A 1 106 ? 12.860 1.396 -30.971 1.00 94.44 106 ALA A CA 1
ATOM 843 C C . ALA A 1 106 ? 13.450 2.604 -31.727 1.00 94.44 106 ALA A C 1
ATOM 845 O O . ALA A 1 106 ? 14.036 2.440 -32.798 1.00 94.44 106 ALA A O 1
ATOM 846 N N . LEU A 1 107 ? 13.375 3.806 -31.144 1.00 95.38 107 LEU A N 1
ATOM 847 C CA . LEU A 1 107 ? 13.980 5.020 -31.704 1.00 95.38 107 LEU A CA 1
ATOM 848 C C . LEU A 1 107 ? 15.504 4.896 -31.810 1.00 95.38 107 LEU A C 1
ATOM 850 O O . LEU A 1 107 ? 16.078 5.246 -32.841 1.00 95.38 107 LEU A O 1
ATOM 854 N N . LEU A 1 108 ? 16.165 4.365 -30.776 1.00 96.00 108 LEU A N 1
ATOM 855 C CA . LEU A 1 108 ? 17.612 4.157 -30.784 1.00 96.00 108 LEU A CA 1
ATOM 856 C C . LEU A 1 108 ? 18.033 3.096 -31.811 1.00 96.00 108 LEU A C 1
ATOM 858 O O . LEU A 1 108 ? 19.090 3.250 -32.416 1.00 96.00 108 LEU A O 1
ATOM 862 N N . GLN A 1 109 ? 17.218 2.061 -32.044 1.00 97.25 109 GLN A N 1
ATOM 863 C CA . GLN A 1 109 ? 17.440 1.074 -33.107 1.00 97.25 109 GLN A CA 1
ATOM 864 C C . GLN A 1 109 ? 17.302 1.690 -34.503 1.00 97.25 109 GLN A C 1
ATOM 866 O O . GLN A 1 109 ? 18.179 1.472 -35.333 1.00 97.25 109 GLN A O 1
ATOM 871 N N . ALA A 1 110 ? 16.268 2.500 -34.754 1.00 97.88 110 ALA A N 1
ATOM 872 C CA . ALA A 1 110 ? 16.089 3.189 -36.035 1.00 97.88 110 ALA A CA 1
ATOM 873 C C . ALA A 1 110 ? 17.249 4.160 -36.331 1.00 97.88 110 ALA A C 1
ATOM 875 O O . ALA A 1 110 ? 17.834 4.140 -37.412 1.00 97.88 110 ALA A O 1
ATOM 876 N N . GLU A 1 111 ? 17.652 4.954 -35.338 1.00 97.19 111 GLU A N 1
ATOM 877 C CA . GLU A 1 111 ? 18.834 5.818 -35.419 1.00 97.19 111 GLU A CA 1
ATOM 878 C C . GLU A 1 111 ? 20.157 5.020 -35.477 1.00 97.19 111 GLU A C 1
ATOM 880 O O . GLU A 1 111 ? 21.150 5.505 -36.020 1.00 97.19 111 GLU A O 1
ATOM 885 N N . GLY A 1 112 ? 20.192 3.795 -34.950 1.00 97.19 112 GLY A N 1
ATOM 886 C CA . GLY A 1 112 ? 21.296 2.843 -35.093 1.00 97.19 112 GLY A CA 1
ATOM 887 C C . GLY A 1 112 ? 21.452 2.348 -36.533 1.00 97.19 112 GLY A C 1
ATOM 888 O O . GLY A 1 112 ? 22.523 2.488 -37.114 1.00 97.19 112 GLY A O 1
ATOM 889 N N . ALA A 1 113 ? 20.369 1.855 -37.135 1.00 97.50 113 ALA A N 1
ATOM 890 C CA . ALA A 1 113 ? 20.354 1.402 -38.524 1.00 97.50 113 ALA A CA 1
ATOM 891 C C . ALA A 1 113 ? 20.706 2.540 -39.496 1.00 97.50 113 ALA A C 1
ATOM 893 O O . ALA A 1 113 ? 21.550 2.372 -40.371 1.00 97.50 113 ALA A O 1
ATOM 894 N N . LYS A 1 114 ? 20.144 3.736 -39.279 1.00 97.81 114 LYS A N 1
ATOM 895 C CA . LYS A 1 114 ? 20.452 4.932 -40.073 1.00 97.81 114 LYS A CA 1
ATOM 896 C C . LYS A 1 114 ? 21.937 5.306 -40.044 1.00 97.81 114 LYS A C 1
ATOM 898 O O . LYS A 1 114 ? 22.486 5.662 -41.079 1.00 97.81 114 LYS A O 1
ATOM 903 N N . ILE A 1 115 ? 22.605 5.238 -38.886 1.00 97.06 115 ILE A N 1
ATOM 904 C CA . ILE A 1 115 ? 24.038 5.573 -38.813 1.00 97.06 115 ILE A CA 1
ATOM 905 C C . ILE A 1 115 ? 24.919 4.477 -39.435 1.00 97.06 115 ILE A C 1
ATOM 907 O O . ILE A 1 115 ? 25.986 4.785 -39.961 1.00 97.06 115 ILE A O 1
ATOM 911 N N . GLU A 1 116 ? 24.479 3.214 -39.414 1.00 96.00 116 GLU A N 1
ATOM 912 C CA . GLU A 1 116 ? 25.146 2.125 -40.137 1.00 96.00 116 GLU A CA 1
ATOM 913 C C . GLU A 1 116 ? 25.030 2.336 -41.660 1.00 96.00 116 GLU A C 1
ATOM 915 O O . GLU A 1 116 ? 26.063 2.353 -42.332 1.00 96.00 116 GLU A O 1
ATOM 920 N N . GLU A 1 117 ? 23.831 2.646 -42.171 1.00 97.50 117 GLU A N 1
ATOM 921 C CA . GLU A 1 117 ? 23.569 2.997 -43.580 1.00 97.50 117 GLU A CA 1
ATOM 922 C C . GLU A 1 117 ? 24.345 4.256 -44.025 1.00 97.50 117 GLU A C 1
ATOM 924 O O . GLU A 1 117 ? 24.906 4.295 -45.119 1.00 97.50 117 GLU A O 1
ATOM 929 N N . GLU A 1 118 ? 24.434 5.289 -43.175 1.00 97.19 118 GLU A N 1
ATOM 930 C CA . GLU A 1 118 ? 25.280 6.464 -43.434 1.00 97.19 118 GLU A CA 1
ATOM 931 C C . GLU A 1 118 ? 26.759 6.066 -43.595 1.00 97.19 118 GLU A C 1
ATOM 933 O O . GLU A 1 118 ? 27.413 6.554 -44.515 1.00 97.19 118 GLU A O 1
ATOM 938 N N . THR A 1 119 ? 27.293 5.159 -42.760 1.00 96.44 119 THR A N 1
ATOM 939 C CA . THR A 1 119 ? 28.687 4.693 -42.920 1.00 96.44 119 THR A CA 1
ATOM 940 C C . THR A 1 119 ? 28.906 3.835 -44.164 1.00 96.44 119 THR A C 1
ATOM 942 O O . THR A 1 119 ? 29.992 3.887 -44.733 1.00 96.44 119 THR A O 1
ATOM 945 N N . GLU A 1 120 ? 27.901 3.074 -44.603 1.00 95.88 120 GLU A N 1
ATOM 946 C CA . GLU A 1 120 ? 27.958 2.281 -45.838 1.00 95.88 120 GLU A CA 1
ATOM 947 C C . GLU A 1 120 ? 28.015 3.200 -47.067 1.00 95.88 120 GLU A C 1
ATOM 949 O O . GLU A 1 120 ? 28.976 3.141 -47.831 1.00 95.88 120 GLU A O 1
ATOM 954 N N . LYS A 1 121 ? 27.112 4.187 -47.154 1.00 96.50 121 LYS A N 1
ATOM 955 C CA . LYS A 1 121 ? 27.122 5.208 -48.220 1.00 96.50 121 LYS A CA 1
ATOM 956 C C . LYS A 1 121 ? 28.426 5.999 -48.293 1.00 96.50 121 LYS A C 1
ATOM 958 O O . LYS A 1 121 ? 28.860 6.362 -49.380 1.00 96.50 121 LYS A O 1
ATOM 963 N N . MET A 1 122 ? 29.053 6.291 -47.152 1.00 95.56 122 MET A N 1
ATOM 964 C CA . MET A 1 122 ? 30.364 6.949 -47.128 1.00 95.56 122 MET A CA 1
ATOM 965 C C . MET A 1 122 ? 31.472 6.060 -47.700 1.00 95.56 122 MET A C 1
ATOM 967 O O . MET A 1 122 ? 32.374 6.573 -48.357 1.00 95.56 122 MET A O 1
ATOM 971 N N . ALA A 1 123 ? 31.419 4.746 -47.458 1.00 95.62 123 ALA A N 1
ATOM 972 C CA . ALA A 1 123 ? 32.372 3.806 -48.037 1.00 95.62 123 ALA A CA 1
ATOM 973 C C . ALA A 1 123 ? 32.186 3.700 -49.559 1.00 95.62 123 ALA A C 1
ATOM 975 O O . ALA A 1 123 ? 33.172 3.805 -50.285 1.00 95.62 123 ALA A O 1
ATOM 976 N N . ASP A 1 124 ? 30.943 3.597 -50.038 1.00 96.25 124 ASP A N 1
ATOM 977 C CA . ASP A 1 124 ? 30.625 3.577 -51.472 1.00 96.25 124 ASP A CA 1
ATOM 978 C C . ASP A 1 124 ? 31.102 4.861 -52.171 1.00 96.25 124 ASP A C 1
ATOM 980 O O . ASP A 1 124 ? 31.854 4.802 -53.142 1.00 96.25 124 ASP A O 1
ATOM 984 N N . LEU A 1 125 ? 30.771 6.036 -51.618 1.00 95.69 125 LEU A N 1
ATOM 985 C CA . LEU A 1 125 ? 31.207 7.336 -52.147 1.00 95.69 125 LEU A CA 1
ATOM 986 C C . LEU A 1 125 ? 32.734 7.482 -52.206 1.00 95.69 125 LEU A C 1
ATOM 988 O O . LEU A 1 125 ? 33.248 8.139 -53.110 1.00 95.69 125 LEU A O 1
ATOM 992 N N . PHE A 1 126 ? 33.468 6.895 -51.258 1.00 96.44 126 PHE A N 1
ATOM 993 C CA . PHE A 1 126 ? 34.929 6.878 -51.293 1.00 96.44 126 PHE A CA 1
ATOM 994 C C . PHE A 1 126 ? 35.469 5.936 -52.382 1.00 96.44 126 PHE A C 1
ATOM 996 O O . PHE A 1 126 ? 36.394 6.313 -53.103 1.00 96.44 126 PHE A O 1
ATOM 1003 N N . LEU A 1 127 ? 34.877 4.747 -52.547 1.00 94.50 127 LEU A N 1
ATOM 1004 C CA . LEU A 1 127 ? 35.254 3.783 -53.590 1.00 94.50 127 LEU A CA 1
ATOM 1005 C C . LEU A 1 127 ? 34.973 4.310 -55.008 1.00 94.50 127 LEU A C 1
ATOM 1007 O O . LEU A 1 127 ? 35.789 4.097 -55.905 1.00 94.50 127 LEU A O 1
ATOM 1011 N N . ASP A 1 128 ? 33.890 5.068 -55.183 1.00 95.75 128 ASP A N 1
ATOM 1012 C CA . ASP A 1 128 ? 33.546 5.775 -56.426 1.00 95.75 128 ASP A CA 1
ATOM 1013 C C . ASP A 1 128 ? 34.408 7.037 -56.673 1.00 95.75 128 ASP A C 1
ATOM 1015 O O . ASP A 1 128 ? 34.266 7.711 -57.696 1.00 95.75 128 ASP A O 1
ATOM 1019 N N . GLY A 1 129 ? 35.317 7.385 -55.751 1.00 92.31 129 GLY A N 1
ATOM 1020 C CA . GLY A 1 129 ? 36.202 8.552 -55.857 1.00 92.31 129 GLY A CA 1
ATOM 1021 C C . GLY A 1 129 ? 35.530 9.901 -55.567 1.00 92.31 129 GLY A C 1
ATOM 1022 O O . GLY A 1 129 ? 36.112 10.950 -55.846 1.00 92.31 129 GLY A O 1
ATOM 1023 N N . GLY A 1 130 ? 34.324 9.897 -54.994 1.00 89.81 130 GLY A N 1
ATOM 1024 C CA . GLY A 1 130 ? 33.546 11.089 -54.647 1.00 89.81 130 GLY A CA 1
ATOM 1025 C C . GLY A 1 130 ? 34.029 11.850 -53.404 1.00 89.81 130 GLY A C 1
ATOM 1026 O O . GLY A 1 130 ?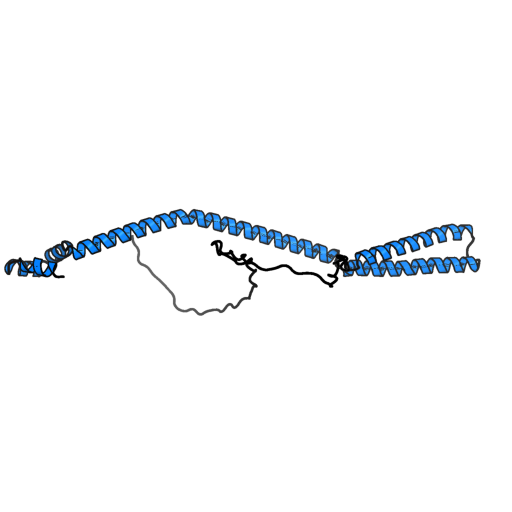 33.589 12.979 -53.189 1.00 89.81 130 GLY A O 1
ATOM 1027 N N . GLN A 1 131 ? 34.934 11.279 -52.598 1.00 91.38 131 GLN A N 1
ATOM 1028 C CA . GLN A 1 131 ? 35.487 11.917 -51.395 1.00 91.38 131 GLN A CA 1
ATOM 1029 C C . GLN A 1 131 ? 37.015 11.707 -51.277 1.00 91.38 131 GLN A C 1
ATOM 1031 O O . GLN A 1 131 ? 37.486 10.581 -51.438 1.00 91.38 131 GLN A O 1
ATOM 1036 N N . PRO A 1 132 ? 37.819 12.748 -50.961 1.00 93.50 132 PRO A N 1
ATOM 1037 C CA . PRO A 1 132 ? 39.254 12.596 -50.703 1.00 93.50 132 PRO A CA 1
ATOM 1038 C C . PRO A 1 132 ? 39.550 11.778 -49.438 1.00 93.50 132 PRO A C 1
ATOM 1040 O O . PRO A 1 132 ? 38.852 11.921 -48.433 1.00 93.50 132 PRO A O 1
ATOM 1043 N N . LEU A 1 133 ? 40.643 11.002 -49.459 1.00 93.50 133 LEU A N 1
ATOM 1044 C CA . LEU A 1 133 ? 41.037 10.090 -48.373 1.00 93.50 133 LEU A CA 1
ATOM 1045 C C . LEU A 1 133 ? 41.062 10.754 -46.988 1.00 93.50 133 LEU A C 1
ATOM 1047 O O . LEU A 1 133 ? 40.413 10.252 -46.079 1.00 93.50 133 LEU A O 1
ATOM 1051 N N . GLU A 1 134 ? 41.759 11.881 -46.829 1.00 91.38 134 GLU A N 1
ATOM 1052 C CA . GLU A 1 134 ? 41.909 12.544 -45.521 1.00 91.38 134 GLU A CA 1
ATOM 1053 C C . GLU A 1 134 ? 40.553 12.938 -44.904 1.00 91.38 134 GLU A C 1
ATOM 1055 O O . GLU A 1 134 ? 40.317 12.709 -43.722 1.00 91.38 134 GLU A O 1
ATOM 1060 N N . SER A 1 135 ? 39.618 13.448 -45.716 1.00 90.94 135 SER A N 1
ATOM 10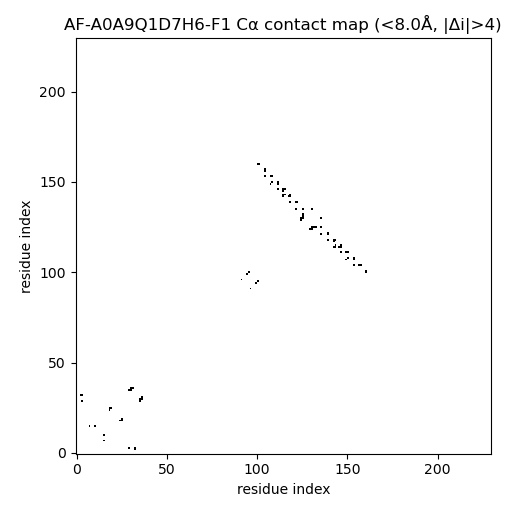61 C CA . SER A 1 135 ? 38.260 13.776 -45.253 1.00 90.94 135 SER A CA 1
ATOM 1062 C C . SER A 1 135 ? 37.443 12.520 -44.947 1.00 90.94 135 SER A C 1
ATOM 1064 O O . SER A 1 135 ? 36.736 12.485 -43.942 1.00 90.94 135 SER A O 1
ATOM 1066 N N . PHE A 1 136 ? 37.554 11.477 -45.777 1.00 96.00 136 PHE A N 1
ATOM 1067 C CA . PHE A 1 136 ? 36.869 10.210 -45.528 1.00 96.00 136 PHE A CA 1
ATOM 1068 C C . PHE A 1 136 ? 37.318 9.578 -44.203 1.00 96.00 136 PHE A C 1
ATOM 1070 O O . PHE A 1 136 ? 36.478 9.131 -43.427 1.00 96.00 136 PHE A O 1
ATOM 1077 N N . VAL A 1 137 ? 38.624 9.563 -43.920 1.00 95.94 137 VAL A N 1
ATOM 1078 C CA . VAL A 1 137 ? 39.206 8.918 -42.733 1.00 95.94 137 VAL A CA 1
ATOM 1079 C C . VAL A 1 137 ? 38.659 9.514 -41.432 1.00 95.94 137 VAL A C 1
ATOM 1081 O O . VAL A 1 137 ? 38.256 8.745 -40.553 1.00 95.94 137 VAL A O 1
ATOM 1084 N N . ASP A 1 138 ? 38.599 10.841 -41.313 1.00 93.12 138 ASP A N 1
ATOM 1085 C CA . ASP A 1 138 ? 38.093 11.521 -40.113 1.00 93.12 138 ASP A CA 1
ATOM 1086 C C . ASP A 1 138 ? 36.579 11.323 -39.930 1.00 93.12 138 ASP A C 1
ATOM 1088 O O . ASP A 1 138 ? 36.119 10.874 -38.868 1.00 93.12 138 ASP A O 1
ATOM 1092 N N . ASP A 1 139 ? 35.794 11.598 -40.977 1.00 94.75 139 ASP A N 1
ATOM 1093 C CA . ASP A 1 139 ? 34.334 11.510 -40.916 1.00 94.75 139 ASP A CA 1
ATOM 1094 C C . ASP A 1 139 ? 33.873 10.060 -40.688 1.00 94.75 139 ASP A C 1
ATOM 1096 O O . ASP A 1 139 ? 33.026 9.796 -39.824 1.00 94.75 139 ASP A O 1
ATOM 1100 N N . TYR A 1 140 ? 34.447 9.096 -41.420 1.00 97.06 140 TYR A N 1
ATOM 1101 C CA . TYR A 1 140 ? 34.074 7.684 -41.326 1.00 97.06 140 TYR A CA 1
ATOM 1102 C C . TYR A 1 140 ? 34.425 7.105 -39.956 1.00 97.06 140 TYR A C 1
ATOM 1104 O O . TYR A 1 140 ? 33.583 6.443 -39.349 1.00 97.06 140 TYR A O 1
ATOM 1112 N N . GLN A 1 141 ? 35.617 7.380 -39.409 1.00 96.50 141 GLN A N 1
ATOM 1113 C CA . GLN A 1 141 ? 35.971 6.905 -38.066 1.00 96.50 141 GLN A CA 1
ATOM 1114 C C . GLN A 1 141 ? 35.027 7.461 -36.994 1.00 96.50 141 GLN A C 1
ATOM 1116 O O . GLN A 1 141 ? 34.577 6.713 -36.120 1.00 96.50 141 GLN A O 1
ATOM 1121 N N . SER A 1 142 ? 34.681 8.749 -37.077 1.00 96.88 142 SER A N 1
ATOM 1122 C CA . SER A 1 142 ? 33.737 9.396 -36.162 1.00 96.88 142 SER A CA 1
ATOM 1123 C C . SER A 1 142 ? 32.349 8.738 -36.217 1.00 96.88 142 SER A C 1
ATOM 1125 O O . SER A 1 142 ? 31.814 8.289 -35.193 1.00 96.88 142 SER A O 1
ATOM 1127 N N . LYS A 1 143 ? 31.797 8.583 -37.427 1.00 96.88 143 LYS A N 1
ATOM 1128 C CA . LYS A 1 143 ? 30.488 7.960 -37.679 1.00 96.88 143 LYS A CA 1
ATOM 1129 C C . LYS A 1 143 ? 30.461 6.479 -37.288 1.00 96.88 143 LYS A C 1
ATOM 1131 O O . LYS A 1 143 ? 29.536 6.041 -36.602 1.00 96.88 143 LYS A O 1
ATOM 1136 N N . ARG A 1 144 ? 31.503 5.714 -37.623 1.00 97.56 144 ARG A N 1
ATOM 1137 C CA . ARG A 1 144 ? 31.615 4.281 -37.305 1.00 97.56 144 ARG A CA 1
ATOM 1138 C C . ARG A 1 144 ? 31.759 4.029 -35.804 1.00 97.56 144 ARG A C 1
ATOM 1140 O O . ARG A 1 144 ? 31.128 3.117 -35.266 1.00 97.56 144 ARG A O 1
ATOM 1147 N N . LYS A 1 145 ? 32.503 4.883 -35.094 1.00 97.88 145 LYS A N 1
ATOM 1148 C CA . LYS A 1 145 ? 32.566 4.876 -33.624 1.00 97.88 145 LYS A CA 1
ATOM 1149 C C . LYS A 1 145 ? 31.194 5.152 -33.003 1.00 97.88 145 LYS A C 1
ATOM 1151 O O . LYS A 1 145 ? 30.814 4.466 -32.054 1.00 97.88 145 LYS A O 1
ATOM 1156 N N . LEU A 1 146 ? 30.429 6.106 -33.544 1.00 97.69 146 LEU A N 1
ATOM 1157 C CA . LEU A 1 146 ? 29.061 6.383 -33.093 1.00 97.69 146 LEU A CA 1
ATOM 1158 C C . LEU A 1 146 ? 28.115 5.193 -33.338 1.00 97.69 146 LEU A C 1
ATOM 1160 O O . LEU A 1 146 ? 27.344 4.858 -32.439 1.00 97.69 146 LEU A O 1
ATOM 1164 N N . ALA A 1 147 ? 28.205 4.526 -34.492 1.00 97.62 147 ALA A N 1
ATOM 1165 C CA . ALA A 1 147 ? 27.433 3.319 -34.796 1.00 97.62 147 ALA A CA 1
ATOM 1166 C C . ALA A 1 147 ? 27.699 2.196 -33.779 1.00 97.62 147 ALA A C 1
ATOM 1168 O O . ALA A 1 147 ? 26.771 1.703 -33.136 1.00 97.62 147 ALA A O 1
ATOM 1169 N N . HIS A 1 148 ? 28.970 1.866 -33.525 1.00 98.00 148 HIS A N 1
ATOM 1170 C CA . HIS A 1 148 ? 29.332 0.853 -32.529 1.00 98.00 148 HIS A CA 1
ATOM 1171 C C . HIS A 1 148 ? 28.890 1.229 -31.103 1.00 98.00 148 HIS A C 1
ATOM 1173 O O . HIS A 1 148 ? 28.380 0.375 -30.376 1.00 98.00 148 HIS A O 1
ATOM 1179 N N . LEU A 1 149 ? 28.995 2.506 -30.711 1.00 97.88 149 LEU A N 1
ATOM 1180 C CA . LEU A 1 149 ? 28.476 2.992 -29.425 1.00 97.88 149 LEU A CA 1
ATOM 1181 C C . LEU A 1 149 ? 26.946 2.890 -29.325 1.00 97.88 149 LEU A C 1
ATOM 1183 O O . LEU A 1 149 ? 26.434 2.555 -28.256 1.00 97.88 149 LEU A O 1
ATOM 1187 N N . ARG A 1 150 ? 26.207 3.168 -30.409 1.00 97.62 150 ARG A N 1
ATOM 1188 C CA . ARG A 1 150 ? 24.748 2.978 -30.459 1.00 97.62 150 ARG A CA 1
ATOM 1189 C C . ARG A 1 150 ? 24.394 1.494 -30.332 1.00 97.62 150 ARG A C 1
ATOM 1191 O O . ARG A 1 150 ? 23.544 1.180 -29.506 1.00 97.62 150 ARG A O 1
ATOM 1198 N N . ARG A 1 151 ? 25.096 0.588 -31.025 1.00 97.19 151 ARG A N 1
ATOM 1199 C CA . ARG A 1 151 ? 24.867 -0.867 -30.92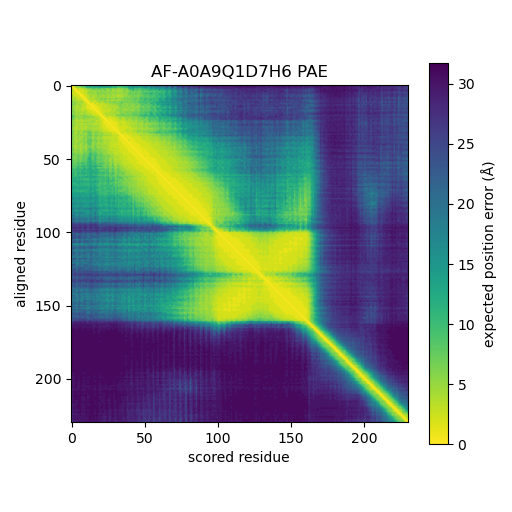7 1.00 97.19 151 ARG A CA 1
ATOM 1200 C C . ARG A 1 151 ? 25.033 -1.394 -29.499 1.00 97.19 151 ARG A C 1
ATOM 1202 O O . ARG A 1 151 ? 24.102 -1.982 -28.964 1.00 97.19 151 ARG A O 1
ATOM 1209 N N . VAL A 1 152 ? 26.140 -1.063 -28.827 1.00 97.69 152 VAL A N 1
ATOM 1210 C CA . VAL A 1 152 ? 26.366 -1.456 -27.418 1.00 97.69 152 VAL A CA 1
ATOM 1211 C C . VAL A 1 152 ? 25.277 -0.906 -26.483 1.00 97.69 152 VAL A C 1
ATOM 1213 O O . VAL A 1 152 ? 24.842 -1.599 -25.565 1.00 97.69 152 VAL A O 1
ATOM 1216 N N . LYS A 1 153 ? 24.790 0.323 -26.714 1.00 96.38 153 LYS A N 1
ATOM 1217 C CA . LYS A 1 153 ? 23.680 0.897 -25.931 1.00 96.38 153 LYS A CA 1
ATOM 1218 C C . LYS A 1 153 ? 22.340 0.204 -26.196 1.00 96.38 153 LYS A C 1
ATOM 1220 O O . LYS A 1 153 ? 21.578 0.025 -25.253 1.00 96.38 153 LYS A O 1
ATOM 1225 N N . ILE A 1 154 ? 22.061 -0.187 -27.441 1.00 96.12 154 ILE A N 1
ATOM 1226 C CA . ILE A 1 154 ? 20.875 -0.972 -27.818 1.00 96.12 154 ILE A CA 1
ATOM 1227 C C . ILE A 1 154 ? 20.904 -2.326 -27.109 1.00 96.12 154 ILE A C 1
ATOM 1229 O O . ILE A 1 154 ? 19.915 -2.702 -26.486 1.00 96.12 154 ILE A O 1
ATOM 1233 N N . ASP A 1 155 ? 22.035 -3.030 -27.162 1.00 95.19 155 ASP A N 1
ATOM 1234 C CA . ASP A 1 155 ? 22.180 -4.354 -26.555 1.00 95.19 155 ASP A CA 1
ATOM 1235 C C . ASP A 1 155 ? 22.046 -4.285 -25.026 1.00 95.19 155 ASP A C 1
ATOM 1237 O O . ASP A 1 155 ? 21.306 -5.074 -24.439 1.00 95.19 155 ASP A O 1
ATOM 1241 N N . ARG A 1 156 ? 22.642 -3.272 -24.378 1.00 94.75 156 ARG A N 1
ATOM 1242 C CA . ARG A 1 156 ? 22.476 -3.070 -22.930 1.00 94.75 156 ARG A CA 1
ATOM 1243 C C . ARG A 1 156 ? 21.047 -2.686 -22.534 1.00 94.75 156 ARG A C 1
ATOM 1245 O O . ARG A 1 156 ? 20.567 -3.127 -21.495 1.00 94.75 156 ARG A O 1
ATOM 1252 N N . LEU A 1 157 ? 20.357 -1.876 -23.340 1.00 91.12 157 LEU A N 1
ATOM 1253 C CA . LEU A 1 157 ? 18.964 -1.508 -23.074 1.00 91.12 157 LEU A CA 1
ATOM 1254 C C . LEU A 1 157 ? 18.014 -2.700 -23.283 1.00 91.12 157 LEU A C 1
ATOM 1256 O O . LEU A 1 157 ? 17.071 -2.853 -22.516 1.00 91.12 157 LEU A O 1
ATOM 1260 N N . ARG A 1 158 ? 18.298 -3.584 -24.252 1.00 91.56 158 ARG A N 1
ATOM 1261 C CA . ARG A 1 158 ? 17.601 -4.873 -24.422 1.00 91.56 158 ARG A CA 1
ATOM 1262 C C . ARG A 1 158 ? 17.798 -5.793 -23.221 1.00 91.56 158 ARG A C 1
ATOM 1264 O O . ARG A 1 158 ? 16.827 -6.377 -22.767 1.00 91.56 158 ARG A O 1
ATOM 1271 N N . GLU A 1 159 ? 19.017 -5.895 -22.696 1.00 91.12 159 GLU A N 1
ATOM 1272 C CA . GLU A 1 159 ? 19.318 -6.681 -21.489 1.00 91.12 159 GLU A CA 1
ATOM 1273 C C . GLU A 1 159 ? 18.538 -6.171 -20.264 1.00 91.12 159 GLU A C 1
ATOM 1275 O O . GLU A 1 159 ? 18.026 -6.970 -19.493 1.00 91.12 159 GLU A O 1
ATOM 1280 N N . MET A 1 160 ? 18.396 -4.849 -20.113 1.00 86.56 160 MET A N 1
ATOM 1281 C CA . MET A 1 160 ? 17.628 -4.230 -19.020 1.00 86.56 160 MET A CA 1
ATOM 1282 C C . MET A 1 160 ? 16.101 -4.313 -19.191 1.00 86.56 160 MET A C 1
ATOM 1284 O O . MET A 1 160 ? 15.382 -4.213 -18.200 1.00 86.56 160 MET A O 1
ATOM 1288 N N . LEU A 1 161 ? 15.609 -4.433 -20.429 1.00 85.31 161 LEU A N 1
ATOM 1289 C CA . LEU A 1 161 ? 14.184 -4.587 -20.757 1.00 85.31 161 LEU A CA 1
ATOM 1290 C C . LEU A 1 161 ? 13.730 -6.048 -20.803 1.00 85.31 161 LEU A C 1
ATOM 1292 O O . LEU A 1 161 ? 12.537 -6.323 -20.677 1.00 85.31 161 LEU A O 1
ATOM 1296 N N . ALA A 1 162 ? 14.656 -6.986 -21.002 1.00 82.50 162 ALA A N 1
ATOM 1297 C CA . ALA A 1 162 ? 14.359 -8.398 -20.875 1.00 82.50 162 ALA A CA 1
ATOM 1298 C C . ALA A 1 162 ? 13.889 -8.666 -19.432 1.00 82.50 162 ALA A C 1
ATOM 1300 O O . ALA A 1 162 ? 14.608 -8.313 -18.495 1.00 82.50 162 ALA A O 1
ATOM 1301 N N . PRO A 1 163 ? 12.707 -9.275 -19.218 1.00 62.91 163 PRO A N 1
ATOM 1302 C CA . PRO A 1 163 ? 12.338 -9.723 -17.883 1.00 62.91 163 PRO A CA 1
ATOM 1303 C C . PRO A 1 163 ? 13.412 -10.703 -17.405 1.00 62.91 163 PRO A C 1
ATOM 1305 O O . PRO A 1 163 ? 13.821 -11.571 -18.180 1.00 62.91 163 PRO A O 1
ATOM 1308 N N . GLU A 1 164 ? 13.879 -10.558 -16.160 1.00 56.31 164 GLU A N 1
ATOM 1309 C CA . GLU A 1 164 ? 14.884 -11.464 -15.597 1.00 56.31 164 GLU A CA 1
ATOM 1310 C C . GLU A 1 164 ? 14.365 -12.902 -15.687 1.00 56.31 164 GLU A C 1
ATOM 1312 O O . GLU A 1 164 ? 13.448 -13.304 -14.970 1.00 56.31 164 GLU A O 1
ATOM 1317 N N . ALA A 1 165 ? 14.928 -13.668 -16.621 1.00 49.00 165 ALA A N 1
ATOM 1318 C CA . ALA A 1 165 ? 14.521 -15.033 -16.894 1.00 49.00 165 ALA A CA 1
ATOM 1319 C C . ALA A 1 165 ? 15.092 -15.955 -15.812 1.00 49.00 165 ALA A C 1
ATOM 1321 O O . ALA A 1 165 ? 16.129 -16.579 -16.027 1.00 49.00 165 ALA A O 1
ATOM 1322 N N . ASP A 1 166 ? 14.428 -15.975 -14.651 1.00 48.47 166 ASP A N 1
ATOM 1323 C CA . ASP A 1 166 ? 14.582 -16.906 -13.526 1.00 48.47 166 ASP A CA 1
ATOM 1324 C C . ASP A 1 166 ? 15.955 -17.598 -13.435 1.00 48.47 166 ASP A C 1
ATOM 1326 O O . ASP A 1 166 ? 16.072 -18.827 -13.419 1.00 48.47 166 ASP A O 1
ATOM 1330 N N . THR A 1 167 ? 17.031 -16.820 -13.272 1.00 49.34 167 THR A N 1
ATOM 1331 C CA . THR A 1 167 ? 18.348 -17.362 -12.896 1.00 49.34 167 THR A CA 1
ATOM 1332 C C . THR A 1 167 ? 18.400 -17.734 -11.412 1.00 49.34 167 THR A C 1
ATOM 1334 O O . THR A 1 167 ? 19.407 -17.533 -10.740 1.00 49.34 167 THR A O 1
ATOM 1337 N N . ASN A 1 168 ? 17.332 -18.356 -10.903 1.00 44.28 168 ASN A N 1
ATOM 1338 C CA . ASN A 1 168 ? 17.348 -19.126 -9.664 1.00 44.28 168 ASN A CA 1
ATOM 1339 C C . ASN A 1 168 ? 17.625 -20.609 -9.971 1.00 44.28 168 ASN A C 1
ATOM 1341 O O . ASN A 1 168 ? 16.945 -21.524 -9.502 1.00 44.28 168 ASN A O 1
ATOM 1345 N N . GLY A 1 169 ? 18.651 -20.836 -10.796 1.00 42.69 169 GLY A N 1
ATOM 1346 C CA . GLY A 1 169 ? 19.187 -22.148 -11.133 1.00 42.69 169 GLY A CA 1
ATOM 1347 C C . GLY A 1 169 ? 19.954 -22.752 -9.962 1.00 42.69 169 GLY A C 1
ATOM 1348 O O . GLY A 1 169 ? 21.169 -22.919 -10.035 1.00 42.69 169 GLY A O 1
ATOM 1349 N N . SER A 1 170 ? 19.249 -23.093 -8.882 1.00 43.00 170 SER A N 1
ATOM 1350 C CA . SER A 1 170 ? 19.772 -24.002 -7.865 1.00 43.00 170 SER A CA 1
ATOM 1351 C C . SER A 1 170 ? 20.058 -25.356 -8.528 1.00 43.00 170 SER A C 1
ATOM 1353 O O . SER A 1 170 ? 19.121 -25.981 -9.035 1.00 43.00 170 SER A O 1
ATOM 1355 N N . PRO A 1 171 ? 21.309 -25.856 -8.537 1.00 45.09 171 PRO A N 1
ATOM 1356 C CA . PRO A 1 171 ? 21.589 -27.197 -9.019 1.00 45.09 171 PRO A CA 1
ATOM 1357 C C . PRO A 1 171 ? 21.103 -28.191 -7.963 1.00 45.09 171 PRO A C 1
ATOM 1359 O O . PRO A 1 171 ? 21.866 -28.622 -7.103 1.00 45.09 171 PRO A O 1
ATOM 1362 N N . THR A 1 172 ? 19.818 -28.549 -8.004 1.00 45.91 172 THR A N 1
ATOM 1363 C CA . THR A 1 172 ? 19.266 -29.595 -7.139 1.00 45.91 172 THR A CA 1
ATOM 1364 C C . THR A 1 172 ? 19.859 -30.939 -7.576 1.00 45.91 172 THR A C 1
ATOM 1366 O O . THR A 1 172 ? 19.565 -31.391 -8.687 1.00 45.91 172 THR A O 1
ATOM 1369 N N . PRO A 1 173 ? 20.691 -31.617 -6.763 1.00 42.03 173 PRO A N 1
ATOM 1370 C CA . PRO A 1 173 ? 21.207 -32.919 -7.148 1.00 42.03 173 PRO A CA 1
ATOM 1371 C C . PRO A 1 173 ? 20.083 -33.944 -6.977 1.00 42.03 173 PRO A C 1
ATOM 1373 O O . PRO A 1 173 ? 19.643 -34.231 -5.863 1.00 42.03 173 PRO A O 1
ATOM 1376 N N . ALA A 1 174 ? 19.597 -34.491 -8.092 1.00 43.88 174 ALA A N 1
ATOM 1377 C CA . ALA A 1 174 ? 18.572 -35.528 -8.074 1.00 43.88 174 ALA A CA 1
ATOM 1378 C C . ALA A 1 174 ? 19.040 -36.751 -7.249 1.00 43.88 174 ALA A C 1
ATOM 1380 O O . ALA A 1 174 ? 20.186 -37.190 -7.405 1.00 43.88 174 ALA A O 1
ATOM 1381 N N . PRO A 1 175 ? 18.182 -37.347 -6.397 1.00 41.31 175 PRO A N 1
ATOM 1382 C CA . PRO A 1 175 ? 18.578 -38.460 -5.542 1.00 41.31 175 PRO A CA 1
ATOM 1383 C C . PRO A 1 175 ? 18.785 -39.733 -6.373 1.00 41.31 175 PRO A C 1
ATOM 1385 O O . PRO A 1 175 ? 17.838 -40.415 -6.774 1.00 41.31 175 PRO A O 1
ATOM 1388 N N . ARG A 1 176 ? 20.052 -40.073 -6.625 1.00 36.28 176 ARG A N 1
ATOM 1389 C CA . ARG A 1 176 ? 20.447 -41.289 -7.346 1.00 36.28 176 ARG A CA 1
ATOM 1390 C C . ARG A 1 176 ? 20.159 -42.518 -6.472 1.00 36.28 176 ARG A C 1
ATOM 1392 O O . ARG A 1 176 ? 20.760 -42.688 -5.418 1.00 36.28 176 ARG A O 1
ATOM 1399 N N . ARG A 1 177 ? 19.216 -43.366 -6.894 1.00 45.38 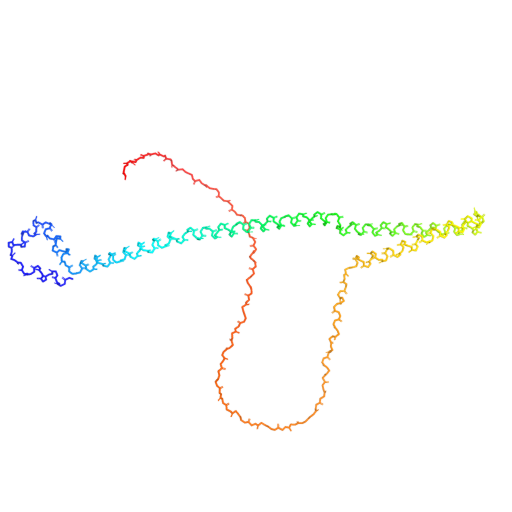177 ARG A N 1
ATOM 1400 C CA . ARG A 1 177 ? 18.845 -44.613 -6.193 1.00 45.38 177 ARG A CA 1
ATOM 1401 C C . ARG A 1 177 ? 19.858 -45.749 -6.423 1.00 45.38 177 ARG A C 1
ATOM 1403 O O . ARG A 1 177 ? 20.542 -45.758 -7.445 1.00 45.38 177 ARG A O 1
ATOM 1410 N N . SER A 1 178 ? 19.762 -46.770 -5.553 1.00 34.47 178 SER A N 1
ATOM 1411 C CA . SER A 1 178 ? 20.288 -48.159 -5.638 1.00 34.47 178 SER A CA 1
ATOM 1412 C C . SER A 1 178 ? 21.676 -48.443 -5.001 1.00 34.47 178 SER A C 1
ATOM 1414 O O . SER A 1 178 ? 22.453 -47.507 -4.843 1.00 34.47 178 SER A O 1
ATOM 1416 N N . PRO A 1 179 ? 22.009 -49.713 -4.649 1.00 46.91 179 PRO A N 1
ATOM 1417 C CA . PRO A 1 179 ? 21.278 -50.562 -3.673 1.00 46.91 179 PRO A CA 1
ATOM 1418 C C . PRO A 1 179 ? 22.197 -51.450 -2.763 1.00 46.91 179 PRO A C 1
ATOM 1420 O O . PRO A 1 179 ? 23.374 -51.593 -3.070 1.00 46.91 179 PRO A O 1
ATOM 1423 N N . THR A 1 180 ? 21.622 -52.178 -1.771 1.00 33.38 180 THR A N 1
ATOM 1424 C CA . THR A 1 180 ? 22.188 -53.432 -1.149 1.00 33.38 180 THR A CA 1
ATOM 1425 C C . THR A 1 180 ? 23.406 -53.214 -0.198 1.00 33.38 180 THR A C 1
ATOM 1427 O O . THR A 1 180 ? 24.229 -52.364 -0.493 1.00 33.38 180 THR A O 1
ATOM 1430 N N . GLN A 1 181 ? 23.683 -53.861 0.958 1.00 37.81 181 GLN A N 1
ATOM 1431 C CA . GLN A 1 181 ? 23.132 -54.875 1.916 1.00 37.81 181 GLN A CA 1
ATOM 1432 C C . GLN A 1 181 ? 23.865 -54.644 3.294 1.00 37.81 181 GLN A C 1
ATOM 1434 O O . GLN A 1 181 ? 24.666 -53.709 3.339 1.00 37.81 181 GLN A O 1
ATOM 1439 N N . PRO A 1 182 ? 23.773 -55.472 4.375 1.00 40.00 182 PRO A N 1
ATOM 1440 C CA . PRO A 1 182 ? 22.792 -56.487 4.803 1.00 40.00 182 PRO A CA 1
ATOM 1441 C C . PRO A 1 182 ? 22.229 -56.257 6.241 1.00 40.00 182 PRO A C 1
ATOM 1443 O O . PRO A 1 182 ? 22.511 -55.256 6.891 1.00 40.00 182 PRO A O 1
ATOM 1446 N N . ALA A 1 183 ? 21.395 -57.186 6.729 1.00 35.84 183 ALA A N 1
ATOM 1447 C CA . ALA A 1 183 ? 20.620 -57.091 7.980 1.00 35.84 183 ALA A CA 1
ATOM 1448 C C . ALA A 1 183 ? 21.367 -57.495 9.273 1.00 35.84 183 ALA A C 1
ATOM 1450 O O . ALA A 1 183 ? 22.318 -58.266 9.199 1.00 35.84 183 ALA A O 1
ATOM 1451 N N . GLN A 1 184 ? 20.839 -57.074 10.439 1.00 40.03 184 GLN A N 1
ATOM 1452 C CA . GLN A 1 184 ? 20.916 -57.712 11.779 1.00 40.03 184 GLN A CA 1
ATOM 1453 C C . GLN A 1 184 ? 19.754 -57.182 12.682 1.00 40.03 184 GLN A C 1
ATOM 1455 O O . GLN A 1 184 ? 19.058 -56.257 12.254 1.00 40.03 184 GLN A O 1
ATOM 1460 N N . PRO A 1 185 ? 19.407 -57.835 13.817 1.00 39.09 185 PRO A N 1
ATOM 1461 C CA . PRO A 1 185 ? 17.997 -58.118 14.147 1.00 39.09 185 PRO A CA 1
ATOM 1462 C C . PRO A 1 185 ? 17.284 -57.159 15.123 1.00 39.09 185 PRO A C 1
ATOM 1464 O O . PRO A 1 185 ? 17.887 -56.321 15.784 1.00 39.09 185 PRO A O 1
ATOM 1467 N N . ALA A 1 186 ? 15.963 -57.343 15.232 1.00 39.47 186 ALA A N 1
ATOM 1468 C CA . ALA A 1 186 ? 15.076 -56.607 16.131 1.00 39.47 186 ALA A CA 1
ATOM 1469 C C . ALA A 1 186 ? 15.119 -57.103 17.590 1.00 39.47 186 ALA A C 1
ATOM 1471 O O . ALA A 1 186 ? 15.194 -58.306 17.844 1.00 39.47 186 ALA A O 1
ATOM 1472 N N . SER A 1 187 ? 14.928 -56.183 18.541 1.00 35.91 187 SER A N 1
ATOM 1473 C CA . SER A 1 187 ? 14.601 -56.496 19.938 1.00 35.91 187 SER A CA 1
ATOM 1474 C C . SER A 1 187 ? 13.643 -55.462 20.547 1.00 35.91 187 SER A C 1
ATOM 1476 O O . SER A 1 187 ? 13.787 -54.266 20.316 1.00 35.91 187 SER A O 1
ATOM 1478 N N . ALA A 1 188 ? 12.682 -55.983 21.312 1.00 37.12 188 ALA A N 1
ATOM 1479 C CA . ALA A 1 188 ? 11.548 -55.372 22.017 1.00 37.12 188 ALA A CA 1
ATOM 1480 C C . ALA A 1 188 ? 11.629 -53.912 22.534 1.00 37.12 188 ALA A C 1
ATOM 1482 O O . ALA A 1 188 ? 12.669 -53.417 22.958 1.00 37.12 188 ALA A O 1
ATOM 1483 N N . GLN A 1 189 ? 10.444 -53.287 22.618 1.00 37.53 189 GLN A N 1
ATOM 1484 C CA . GLN A 1 189 ? 10.165 -52.085 23.424 1.00 37.53 189 GLN A CA 1
ATOM 1485 C C . GLN A 1 189 ? 10.338 -52.353 24.937 1.00 37.53 189 GLN A C 1
ATOM 1487 O O . GLN A 1 189 ? 10.320 -53.509 25.369 1.00 37.53 189 GLN A O 1
ATOM 1492 N N . PRO A 1 190 ? 10.389 -51.294 25.764 1.00 37.69 190 PRO A N 1
ATOM 1493 C CA . PRO A 1 190 ? 9.161 -50.963 26.503 1.00 37.69 190 PRO A CA 1
ATOM 1494 C C . PRO A 1 190 ? 8.776 -49.470 26.468 1.00 37.69 190 PRO A C 1
ATOM 1496 O O . PRO A 1 190 ? 9.542 -48.609 26.044 1.00 37.69 190 PRO A O 1
ATOM 1499 N N . ALA A 1 191 ? 7.543 -49.176 26.892 1.00 38.38 191 ALA A N 1
ATOM 1500 C CA . ALA A 1 191 ? 6.928 -47.848 26.842 1.00 38.38 191 ALA A CA 1
ATOM 1501 C C . ALA A 1 191 ? 7.365 -46.908 27.986 1.00 38.38 191 ALA A C 1
ATOM 1503 O O . ALA A 1 191 ? 7.663 -47.358 29.090 1.00 38.38 191 ALA A O 1
ATOM 1504 N N . GLY A 1 192 ? 7.311 -45.590 27.739 1.00 32.44 192 GLY A N 1
ATOM 1505 C CA . GLY A 1 192 ? 7.651 -44.553 28.723 1.00 32.44 192 GLY A CA 1
ATOM 1506 C C . GLY A 1 192 ? 7.217 -43.137 28.315 1.00 32.44 192 GLY A C 1
ATOM 1507 O O . GLY A 1 192 ? 8.018 -42.375 27.797 1.00 32.44 192 GLY A O 1
ATOM 1508 N N . LEU A 1 193 ? 5.935 -42.830 28.542 1.00 39.34 193 LEU A N 1
ATOM 1509 C CA . LEU A 1 193 ? 5.301 -41.510 28.754 1.00 39.34 193 LEU A CA 1
ATOM 1510 C C . LEU A 1 193 ? 6.083 -40.212 28.409 1.00 39.34 193 LEU A C 1
ATOM 1512 O O . LEU A 1 193 ? 7.033 -39.868 29.106 1.00 39.34 193 LEU A O 1
ATOM 1516 N N . SER A 1 194 ? 5.538 -39.386 27.495 1.00 39.84 194 SER A N 1
ATOM 1517 C CA . SER A 1 194 ? 5.156 -37.955 27.698 1.00 39.84 194 SER A CA 1
ATOM 1518 C C . SER A 1 194 ? 5.241 -37.088 26.421 1.00 39.84 194 SER A C 1
ATOM 1520 O O . SER A 1 194 ? 6.055 -37.343 25.542 1.00 39.84 194 SER A O 1
ATOM 1522 N N . GLY A 1 195 ? 4.408 -36.034 26.344 1.00 36.66 195 GLY A N 1
ATOM 1523 C CA . GLY A 1 195 ? 4.552 -34.923 25.382 1.00 36.66 195 GLY A CA 1
ATOM 1524 C C . GLY A 1 195 ? 3.585 -34.917 24.187 1.00 36.66 195 GLY A C 1
ATOM 1525 O O . GLY A 1 195 ? 3.902 -35.438 23.123 1.00 36.66 195 GLY A O 1
ATOM 1526 N N . PHE A 1 196 ? 2.430 -34.253 24.327 1.00 50.25 196 PHE A N 1
ATOM 1527 C CA . PHE A 1 196 ? 1.568 -33.906 23.184 1.00 50.25 196 PHE A CA 1
ATOM 1528 C C . PHE A 1 196 ? 2.166 -32.737 22.368 1.00 50.25 196 PHE A C 1
ATOM 1530 O O . PHE A 1 196 ? 2.698 -31.802 22.970 1.00 50.25 196 PHE A O 1
ATOM 1537 N N . PRO A 1 197 ? 2.054 -32.735 21.024 1.00 46.62 197 PRO A N 1
ATOM 1538 C CA . PRO A 1 197 ? 2.523 -31.637 20.180 1.00 46.62 197 PRO A CA 1
ATOM 1539 C C . PRO A 1 197 ? 1.478 -30.515 20.035 1.00 46.62 197 PRO A C 1
ATOM 1541 O O . PRO A 1 197 ? 0.298 -30.778 19.807 1.00 46.62 197 PRO A O 1
ATOM 1544 N N . TYR A 1 198 ? 1.924 -29.257 20.085 1.00 47.50 198 TYR A N 1
ATOM 1545 C CA . TYR A 1 198 ? 1.111 -28.098 19.692 1.00 47.50 198 TYR A CA 1
ATOM 1546 C C . TYR A 1 198 ? 1.115 -27.915 18.159 1.00 47.50 198 TYR A C 1
ATOM 1548 O O . TYR A 1 198 ? 2.172 -28.074 17.542 1.00 47.50 198 TYR A O 1
ATOM 1556 N N . PRO A 1 199 ? -0.015 -27.542 17.528 1.00 59.31 199 PRO A N 1
ATOM 1557 C CA . PRO A 1 199 ? -0.057 -27.174 16.114 1.00 59.31 199 PRO A CA 1
ATOM 1558 C C . PRO A 1 199 ? 0.384 -25.710 15.880 1.00 59.31 199 PRO A C 1
ATOM 1560 O O . PRO A 1 199 ? 0.250 -24.884 16.786 1.00 59.31 199 PRO A O 1
ATOM 1563 N N . PRO A 1 200 ? 0.859 -25.339 14.673 1.00 50.22 200 PRO A N 1
ATOM 1564 C CA . PRO A 1 200 ? 1.197 -23.954 14.339 1.00 50.22 200 PRO A CA 1
ATOM 1565 C C . PRO A 1 200 ? -0.053 -23.121 14.011 1.00 50.22 200 PRO A C 1
ATOM 1567 O O . PRO A 1 200 ? -0.934 -23.575 13.281 1.00 50.22 200 PRO A O 1
ATOM 1570 N N . CYS A 1 201 ? -0.106 -21.875 14.486 1.00 44.22 201 CYS A N 1
ATOM 1571 C CA . CYS A 1 201 ? -1.187 -20.938 14.160 1.00 44.22 201 CYS A CA 1
ATOM 1572 C C . CYS A 1 201 ? -1.055 -20.384 12.723 1.00 44.22 201 CYS A C 1
ATOM 1574 O O . CYS A 1 201 ? 0.021 -19.889 12.376 1.00 44.22 201 CYS A O 1
ATOM 1576 N N . PRO A 1 202 ? -2.124 -20.370 11.902 1.00 48.12 202 PRO A N 1
ATOM 1577 C CA . PRO A 1 202 ? -2.148 -19.632 10.641 1.00 48.12 202 PRO A CA 1
ATOM 1578 C C . PRO A 1 202 ? -2.422 -18.134 10.864 1.00 48.12 202 PRO A C 1
ATOM 1580 O O . PRO A 1 202 ? -3.229 -17.755 11.713 1.00 48.12 202 PRO A O 1
ATOM 1583 N N . TYR A 1 203 ? -1.785 -17.278 10.061 1.00 54.50 203 TYR A N 1
ATOM 1584 C CA . TYR A 1 203 ? -2.041 -15.832 10.036 1.00 54.50 203 TYR A CA 1
ATOM 1585 C C . TYR A 1 203 ? -3.453 -15.507 9.501 1.00 54.50 203 TYR A C 1
ATOM 1587 O O . TYR A 1 203 ? -3.909 -16.173 8.568 1.00 54.50 203 TYR A O 1
ATOM 1595 N N . PRO A 1 204 ? -4.136 -14.461 10.010 1.00 47.12 204 PRO A N 1
ATOM 1596 C CA . PRO A 1 204 ? -5.435 -14.042 9.490 1.00 47.12 204 PRO A CA 1
ATOM 1597 C C . PRO A 1 204 ? -5.308 -13.293 8.153 1.00 47.12 204 PRO A C 1
ATOM 1599 O O . PRO A 1 204 ? -4.503 -12.374 8.005 1.00 47.12 204 PRO A O 1
ATOM 1602 N N . SER A 1 205 ? -6.138 -13.677 7.181 1.00 51.16 205 SER A N 1
ATOM 1603 C CA . SER A 1 205 ? -6.236 -13.032 5.865 1.00 51.16 205 SER A CA 1
ATOM 1604 C C . SER A 1 205 ? -7.011 -11.708 5.904 1.00 51.16 205 SER A C 1
ATOM 1606 O O . SER A 1 205 ? -7.887 -11.502 6.743 1.00 51.16 205 SER A O 1
ATOM 1608 N N . VAL A 1 206 ? -6.721 -10.828 4.943 1.00 55.94 206 VAL A N 1
ATOM 1609 C CA . VAL A 1 206 ? -7.432 -9.555 4.731 1.00 55.94 206 VAL A CA 1
ATOM 1610 C C . VAL A 1 206 ? -8.825 -9.820 4.126 1.00 55.94 206 VAL A C 1
ATOM 1612 O O . VAL A 1 206 ? -8.901 -10.576 3.155 1.00 55.94 206 VAL A O 1
ATOM 1615 N N . PRO A 1 207 ? -9.922 -9.216 4.624 1.00 57.56 207 PRO A N 1
ATOM 1616 C CA . PRO A 1 207 ? -11.235 -9.338 3.992 1.00 57.56 207 PRO A CA 1
ATOM 1617 C C . PRO A 1 207 ? -11.383 -8.382 2.786 1.00 57.56 207 PRO A C 1
ATOM 1619 O O . PRO A 1 207 ? -10.908 -7.244 2.850 1.00 57.56 207 PRO A O 1
ATOM 1622 N N . PRO A 1 208 ? -12.053 -8.795 1.693 1.00 50.84 208 PRO A N 1
ATOM 1623 C CA . PRO A 1 208 ? -12.341 -7.925 0.555 1.00 50.84 208 PRO A CA 1
ATOM 1624 C C . PRO A 1 208 ? -13.527 -6.987 0.836 1.00 50.84 208 PRO A C 1
ATOM 1626 O O . PRO A 1 208 ? -14.434 -7.322 1.597 1.00 50.84 208 PRO A O 1
ATOM 1629 N N . GLN A 1 209 ? -13.553 -5.824 0.178 1.00 50.03 209 GLN A N 1
ATOM 1630 C CA . GLN A 1 209 ? -14.726 -4.946 0.193 1.00 50.03 209 GLN A CA 1
ATOM 1631 C C . GLN A 1 209 ? -15.851 -5.499 -0.695 1.00 50.03 209 GLN A C 1
ATOM 1633 O O . GLN A 1 209 ? -15.607 -5.909 -1.829 1.00 50.03 209 GLN A O 1
ATOM 1638 N N . THR A 1 210 ? -17.093 -5.382 -0.227 1.00 41.44 210 THR A N 1
ATOM 1639 C CA . THR A 1 210 ? -18.305 -5.448 -1.059 1.00 41.44 210 THR A CA 1
ATOM 1640 C C . THR A 1 210 ? -19.133 -4.186 -0.852 1.00 41.44 210 THR A C 1
ATOM 1642 O O . THR A 1 210 ? -19.281 -3.714 0.274 1.00 41.44 210 THR A O 1
ATOM 1645 N N . GLY A 1 211 ? -19.606 -3.614 -1.959 1.00 37.06 211 GLY A N 1
ATOM 1646 C CA . GLY A 1 211 ? -20.116 -2.247 -2.017 1.00 37.06 211 GLY A CA 1
ATOM 1647 C C . GLY A 1 211 ? -21.567 -2.035 -1.575 1.00 37.06 211 GLY A C 1
ATOM 1648 O O . GLY A 1 211 ? -22.320 -2.960 -1.285 1.00 37.06 211 GLY A O 1
ATOM 1649 N N . TYR A 1 212 ? -21.912 -0.750 -1.569 1.00 46.03 212 TYR A N 1
ATOM 1650 C CA . TYR A 1 212 ? -23.178 -0.115 -1.209 1.00 46.03 212 TYR A CA 1
ATOM 1651 C C . TYR A 1 212 ? -24.475 -0.797 -1.675 1.00 46.03 212 TYR A C 1
ATOM 1653 O O . TYR A 1 212 ? -24.630 -1.140 -2.844 1.00 46.03 212 TYR A O 1
ATOM 1661 N N . ALA A 1 213 ? -25.487 -0.728 -0.807 1.00 34.38 213 ALA A N 1
ATOM 1662 C CA . ALA A 1 213 ? -26.859 -0.422 -1.208 1.00 34.38 213 ALA A CA 1
ATOM 1663 C C . ALA A 1 213 ? -27.486 0.523 -0.166 1.00 34.38 213 ALA A C 1
ATOM 1665 O O . ALA A 1 213 ? -27.596 0.179 1.008 1.00 34.38 213 ALA A O 1
ATOM 1666 N N . SER A 1 214 ? -27.859 1.730 -0.593 1.00 48.31 214 SER A N 1
ATOM 1667 C CA . SER A 1 214 ? -28.635 2.686 0.207 1.00 48.31 214 SER A CA 1
ATOM 1668 C C . SER A 1 214 ? -30.099 2.613 -0.229 1.00 48.31 214 SER A C 1
ATOM 1670 O O . SER A 1 214 ? -30.364 2.537 -1.428 1.00 48.31 214 SER A O 1
ATOM 1672 N N . ALA A 1 215 ? -31.038 2.640 0.718 1.00 39.12 215 ALA A N 1
ATOM 1673 C CA . ALA A 1 215 ? -32.472 2.687 0.438 1.00 39.12 215 ALA A CA 1
ATOM 1674 C C . ALA A 1 215 ? -33.169 3.680 1.385 1.00 39.12 215 ALA A C 1
ATOM 1676 O O . ALA A 1 215 ? -33.015 3.618 2.603 1.00 39.12 215 ALA A O 1
ATOM 1677 N N . PHE A 1 216 ? -33.902 4.618 0.789 1.00 36.12 216 PHE A N 1
ATOM 1678 C CA . PHE A 1 216 ? -34.587 5.751 1.419 1.00 36.12 216 PHE A CA 1
ATOM 1679 C C . PHE A 1 216 ? -36.037 5.401 1.822 1.00 36.12 216 PHE A C 1
ATOM 1681 O O . PHE A 1 216 ? -36.747 4.907 0.955 1.00 36.12 216 PHE A O 1
ATOM 1688 N N . LEU A 1 217 ? -36.447 5.796 3.049 1.00 43.47 217 LEU A N 1
ATOM 1689 C CA . LEU A 1 217 ? -37.715 6.490 3.443 1.00 43.47 217 LEU A CA 1
ATOM 1690 C C . LEU A 1 217 ? -39.096 5.867 3.049 1.00 43.47 217 LEU A C 1
ATOM 1692 O O . LEU A 1 217 ? -39.104 4.908 2.285 1.00 43.47 217 LEU A O 1
ATOM 1696 N N . PRO A 1 218 ? -40.283 6.307 3.570 1.00 48.53 218 PRO A N 1
ATOM 1697 C CA . PRO A 1 218 ? -40.688 7.532 4.317 1.00 48.53 218 PRO A CA 1
ATOM 1698 C C . PRO A 1 218 ? -41.070 7.275 5.805 1.00 48.53 218 PRO A C 1
ATOM 1700 O O . PRO A 1 218 ? -41.215 6.129 6.209 1.00 48.53 218 PRO A O 1
ATOM 1703 N N . GLU A 1 219 ? -41.122 8.223 6.755 1.00 38.84 219 GLU A N 1
ATOM 1704 C CA . GLU A 1 219 ? -41.687 9.596 6.852 1.00 38.84 219 GLU A CA 1
ATOM 1705 C C . GLU A 1 219 ? -43.197 9.655 7.193 1.00 38.84 219 GLU A C 1
ATOM 1707 O O . GLU A 1 219 ? -44.021 9.145 6.440 1.00 38.84 219 GLU A O 1
ATOM 1712 N N . GLY A 1 220 ? -43.557 10.333 8.302 1.00 35.78 220 GLY A N 1
ATOM 1713 C CA . GLY A 1 220 ? -44.926 10.841 8.521 1.00 35.78 220 GLY A CA 1
ATOM 1714 C C . GLY A 1 220 ? -45.544 10.747 9.928 1.00 35.78 220 GLY A C 1
ATOM 1715 O O . GLY A 1 220 ? -46.436 9.929 10.123 1.00 35.78 220 GLY A O 1
ATOM 1716 N N . LEU A 1 221 ? -45.164 11.636 10.865 1.00 36.50 221 LEU A N 1
ATOM 1717 C CA . LEU A 1 221 ? -46.082 12.490 11.667 1.00 36.50 221 LEU A CA 1
ATOM 1718 C C . LEU A 1 221 ? -45.315 13.310 12.728 1.00 36.50 221 LEU A C 1
ATOM 1720 O O . LEU A 1 221 ? -44.459 12.787 13.434 1.00 36.50 221 LEU A O 1
ATOM 1724 N N . GLY A 1 222 ? -45.612 14.614 12.800 1.00 38.03 222 GLY A N 1
ATOM 1725 C CA . GLY A 1 222 ? -44.945 15.588 13.678 1.00 38.03 222 GLY A CA 1
ATOM 1726 C C . GLY A 1 222 ? -45.687 15.880 15.003 1.00 38.03 222 GLY A C 1
ATOM 1727 O O . GLY A 1 222 ? -46.238 14.959 15.597 1.00 38.03 222 GLY A O 1
ATOM 1728 N N . PRO A 1 223 ? -45.649 17.122 15.533 1.00 57.56 223 PRO A N 1
ATOM 1729 C CA . PRO A 1 223 ? -44.782 17.377 16.694 1.00 57.56 223 PRO A CA 1
ATOM 1730 C C . PRO A 1 223 ? -45.442 18.104 17.896 1.00 57.56 223 PRO A C 1
ATOM 1732 O O . PRO A 1 223 ? -46.552 18.615 17.786 1.00 57.56 223 PRO A O 1
ATOM 1735 N N . GLN A 1 224 ? -44.648 18.287 18.972 1.00 47.06 224 GLN A N 1
ATOM 1736 C CA . GLN A 1 224 ? -44.856 19.176 20.148 1.00 47.06 224 GLN A CA 1
ATOM 1737 C C . GLN A 1 224 ? -45.814 18.673 21.269 1.00 47.06 224 GLN A C 1
ATOM 1739 O O . GLN A 1 224 ? -46.617 17.779 21.027 1.00 47.06 224 GLN A O 1
ATOM 1744 N N . PRO A 1 225 ? -45.807 19.275 22.487 1.00 52.22 225 PRO A N 1
ATOM 1745 C CA . PRO A 1 225 ? -44.628 19.528 23.339 1.00 52.22 225 PRO A CA 1
ATOM 1746 C C . PRO A 1 225 ? -44.851 19.269 24.859 1.00 52.22 225 PRO A C 1
ATOM 1748 O O . PRO A 1 225 ? -45.955 19.410 25.371 1.00 52.22 225 PRO A O 1
ATOM 1751 N N . GLY A 1 226 ? -43.748 19.094 25.602 1.00 37.97 226 GLY A N 1
ATOM 1752 C CA . GLY A 1 226 ? -43.592 19.580 26.987 1.00 37.97 226 GLY A CA 1
ATOM 1753 C C . GLY A 1 226 ? -44.154 18.755 28.161 1.00 37.97 226 GLY A C 1
ATOM 1754 O O . GLY A 1 226 ? -45.346 18.505 28.255 1.00 37.97 226 GLY A O 1
ATOM 1755 N N . PHE A 1 227 ? -43.296 18.501 29.156 1.00 39.78 227 PHE A N 1
ATOM 1756 C CA . PHE A 1 227 ? -43.504 19.001 30.525 1.00 39.78 227 PHE A CA 1
ATOM 1757 C C . PHE A 1 227 ? -42.142 19.188 31.226 1.00 39.78 227 PHE A C 1
ATOM 1759 O O . PHE A 1 227 ? -41.142 18.612 30.799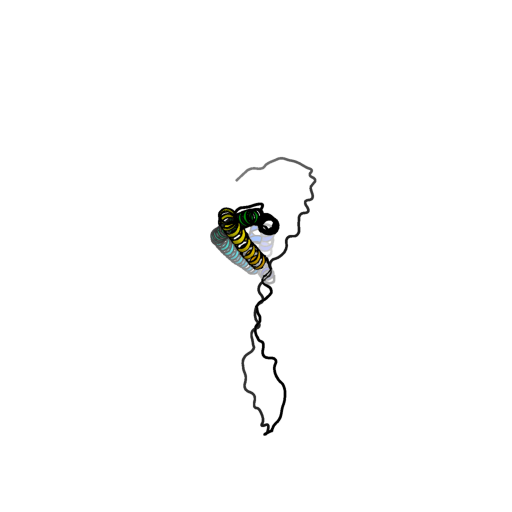 1.00 39.78 227 PHE A O 1
ATOM 1766 N N . ILE A 1 228 ? -42.088 20.070 32.227 1.00 54.44 228 ILE A N 1
ATOM 1767 C CA . ILE A 1 228 ? -40.855 20.605 32.841 1.00 54.44 228 ILE A CA 1
ATOM 1768 C C . ILE A 1 228 ? -40.748 20.133 34.305 1.00 54.44 228 ILE A C 1
ATOM 1770 O O . ILE A 1 228 ? -41.771 19.881 34.936 1.00 54.44 228 ILE A O 1
ATOM 1774 N N . MET A 1 229 ? -39.522 20.177 34.843 1.00 48.78 229 MET A N 1
ATOM 1775 C CA . MET A 1 229 ? -39.104 20.012 36.250 1.00 48.78 229 MET A CA 1
ATOM 1776 C C . MET A 1 229 ? -38.896 18.555 36.714 1.00 48.78 229 MET A C 1
ATOM 1778 O O . MET A 1 229 ? -39.652 17.672 36.325 1.00 48.78 229 MET A O 1
ATOM 1782 N N . GLN A 1 230 ? -37.885 18.258 37.543 1.00 49.62 230 GLN A N 1
ATOM 1783 C CA . GLN A 1 230 ? -36.881 19.135 38.182 1.00 49.62 230 GLN A CA 1
ATOM 1784 C C . GLN A 1 230 ? -35.519 18.436 38.260 1.00 49.62 230 GLN A C 1
ATOM 1786 O O . GLN A 1 230 ? -35.525 17.196 38.411 1.00 49.62 230 GLN A O 1
#

Mean predicted aligned error: 19.24 Å

Organism: Conger conger (NCBI:txid82655)

InterPro domains:
  IPR009851 Modifier of rudimentary, Modr [PF07200] (11-153)
  IPR009851 Modifier of rudimentary, Modr [PS51314] (82-171)
  IPR029012 Helix hairpin bin domain superfamily [G3DSA:1.10.287.660] (78-162)

Foldseek 3Di:
DVVLVVVVVPDDPVVVVVCVVDVPVVVVVVCVDPVNVVVVVVVVVVVVVVVVVVVVVVVCVVVVVVVVVVVVVVVVVVVVVVVVVVVVVVVVCVVPPPCVLVVVLVVLVVVLVVLVVVLVVLVVCVVVVVDDPVVSVVVNVVSVVVSVVSVVVSVVSVVVSPDPPPPPPDPDPDDDDDDDDDDDDDDDDDDDDDDDDDDDDDDDDDDDDDDDDDDDDDDDDDDDDDDDDD

Sequence (230 aa):
MSGFTEKLSSYTMTQLNELLEDEEKLNKIVQDLEETQGVQQSKDVVLAGNRSLAEQNLLLQPSLDLQKNELTKRYRCLQELFESFQLRKSTLDHKLGSGSMDTLLALLQAEGAKIEEETEKMADLFLDGGQPLESFVDDYQSKRKLAHLRRVKIDRLREMLAPEADTNGSPTPAPRRSPTQPAQPASAQPAGLSGFPYPPCPYPSVPPQTGYASAFLPEGLGPQPGFIMQ

pLDDT: mean 77.92, std 23.11, range [32.44, 98.62]

Nearest PDB structures (foldseek):
  7rro-assembly1_B9  TM=2.774E-01  e=6.342E-01  Bos taurus
  3g67-assembly1_B  TM=4.079E-01  e=7.962E+00  Thermotoga maritima
  6zbf-assembly1_A  TM=3.865E-01  e=8.496E+00  Plasmodium falciparum
  6zbh-assembly1_A  TM=3.819E-01  e=9.065E+00  Plasmodium falciparum